Protein AF-A0A4Y3QNT1-F1 (afdb_monomer_lite)

Foldseek 3Di:
DLVVVLVVLLQQLLVLLLQLVVDDDPSVVVSLLSNLLSLCVNQCRDAAPVRHRNLVLPHPVSVVSVVVSCVSSVPDPVCVVVSVVSSVLNNLVVCCVPPVPVCVVVPSDPCVPVVVVVVVVVVVVVVCVLVVDDDDDPDPVSVVVVVVVVVVVVVPDPDDPPDDPVVVVVVVVVVVVVVVVVVVVVVVVD

Structure (mmCIF, N/CA/C/O backbone):
data_AF-A0A4Y3QNT1-F1
#
_entry.id   AF-A0A4Y3QNT1-F1
#
loop_
_atom_site.group_PDB
_atom_site.id
_atom_site.type_symbol
_atom_site.label_atom_id
_atom_site.label_alt_id
_atom_site.label_comp_id
_atom_site.label_asym_id
_atom_site.label_entity_id
_atom_site.label_seq_id
_atom_site.pdbx_PDB_ins_code
_atom_site.Cartn_x
_atom_site.Cartn_y
_atom_site.Cartn_z
_atom_site.occupancy
_atom_site.B_iso_or_equiv
_atom_site.auth_seq_id
_atom_site.auth_comp_id
_atom_site.auth_asym_id
_atom_site.auth_atom_id
_atom_site.pdbx_PDB_model_num
ATOM 1 N N . MET A 1 1 ? -23.085 -3.495 24.654 1.00 59.19 1 MET A N 1
ATOM 2 C CA . MET A 1 1 ? -23.124 -2.759 23.367 1.00 59.19 1 MET A CA 1
ATOM 3 C C . MET A 1 1 ? -21.817 -2.852 22.582 1.00 59.19 1 MET A C 1
ATOM 5 O O . MET A 1 1 ? -21.881 -3.006 21.373 1.00 59.19 1 MET A O 1
ATOM 9 N N . THR A 1 2 ? -20.650 -2.814 23.232 1.00 76.44 2 THR A N 1
ATOM 10 C CA . THR A 1 2 ? -19.334 -2.831 22.564 1.00 76.44 2 THR A CA 1
ATOM 11 C C . THR A 1 2 ? -19.055 -4.102 21.748 1.00 76.44 2 THR A C 1
ATOM 13 O O . THR A 1 2 ? -18.519 -3.996 20.653 1.00 76.44 2 THR A O 1
ATOM 16 N N . SER A 1 3 ? -19.485 -5.280 22.228 1.00 86.19 3 SER A N 1
ATOM 17 C CA . SER A 1 3 ? -19.285 -6.563 21.521 1.00 86.19 3 SER A CA 1
ATOM 18 C C . SER A 1 3 ? -20.025 -6.626 20.182 1.00 86.19 3 SER A C 1
ATOM 20 O O . SER A 1 3 ? -19.394 -6.809 19.155 1.00 86.19 3 SER A O 1
ATOM 22 N N . ALA A 1 4 ? -21.338 -6.359 20.167 1.00 90.50 4 ALA A N 1
ATOM 23 C CA . ALA A 1 4 ? -22.149 -6.442 18.946 1.00 90.50 4 ALA A CA 1
ATOM 24 C C . ALA A 1 4 ? -21.655 -5.498 17.834 1.00 90.50 4 ALA A C 1
ATOM 26 O O . ALA A 1 4 ? -21.692 -5.843 16.655 1.00 90.50 4 ALA A O 1
ATOM 27 N N . ARG A 1 5 ? -21.152 -4.315 18.216 1.00 95.06 5 ARG A N 1
ATOM 28 C CA . ARG A 1 5 ? -20.543 -3.370 17.275 1.00 95.06 5 ARG A CA 1
ATOM 29 C C . ARG A 1 5 ? -19.209 -3.886 16.728 1.00 95.06 5 ARG A C 1
ATOM 31 O O . ARG A 1 5 ? -18.946 -3.715 15.544 1.00 95.06 5 ARG A O 1
ATOM 38 N N . LEU A 1 6 ? -18.373 -4.516 17.557 1.00 95.56 6 LEU A N 1
ATOM 39 C CA . LEU A 1 6 ? -17.136 -5.145 17.083 1.00 95.56 6 LEU A CA 1
ATOM 40 C C . LEU A 1 6 ? -17.424 -6.302 16.123 1.00 95.56 6 LEU A C 1
ATOM 42 O O . LEU A 1 6 ? -16.772 -6.376 15.088 1.00 95.56 6 LEU A O 1
ATOM 46 N N . ASP A 1 7 ? -18.437 -7.122 16.400 1.00 96.94 7 ASP A N 1
ATOM 47 C CA . ASP A 1 7 ? -18.833 -8.240 15.532 1.00 96.94 7 ASP A CA 1
ATOM 48 C C . ASP A 1 7 ? -19.327 -7.758 14.154 1.00 96.94 7 ASP A C 1
ATOM 50 O O . ASP A 1 7 ? -19.112 -8.399 13.122 1.00 96.94 7 ASP A O 1
ATOM 54 N N . GLU A 1 8 ? -20.005 -6.609 14.107 1.00 97.69 8 GLU A N 1
ATOM 55 C CA . GLU A 1 8 ? -20.390 -5.949 12.857 1.00 97.69 8 GLU A CA 1
ATOM 56 C C . GLU A 1 8 ? -19.169 -5.437 12.082 1.00 97.69 8 GLU A C 1
ATOM 58 O O . GLU A 1 8 ? -19.042 -5.704 10.885 1.00 97.69 8 GLU A O 1
ATOM 63 N N . ILE A 1 9 ? -18.239 -4.760 12.762 1.00 98.12 9 ILE A N 1
ATOM 64 C CA . ILE A 1 9 ? -17.010 -4.262 12.134 1.00 98.12 9 ILE A CA 1
ATOM 65 C C . ILE A 1 9 ? -16.160 -5.433 11.629 1.00 98.12 9 ILE A C 1
ATOM 67 O O . ILE A 1 9 ? -15.637 -5.362 10.520 1.00 98.12 9 ILE A O 1
ATOM 71 N N . GLN A 1 10 ? -16.062 -6.530 12.383 1.00 98.31 10 GLN A N 1
ATOM 72 C CA . GLN A 1 10 ? -15.335 -7.736 11.984 1.00 98.31 10 GLN A CA 1
ATOM 73 C C . GLN A 1 10 ? -15.885 -8.327 10.689 1.00 98.31 10 GLN A C 1
ATOM 75 O O . GLN A 1 10 ? -15.114 -8.604 9.770 1.00 98.31 10 GLN A O 1
ATOM 80 N N . ARG A 1 11 ? -17.215 -8.449 10.579 1.00 98.19 11 ARG A N 1
ATOM 81 C CA . ARG A 1 11 ? -17.876 -8.888 9.342 1.00 98.19 11 ARG A CA 1
ATOM 82 C C . ARG A 1 11 ? -17.565 -7.951 8.182 1.00 98.19 11 ARG A C 1
ATOM 84 O O . ARG A 1 11 ? -17.153 -8.423 7.129 1.00 98.19 11 ARG A O 1
ATOM 91 N N . ARG A 1 12 ? -17.656 -6.634 8.393 1.00 98.31 12 ARG A N 1
ATOM 92 C CA . ARG A 1 12 ? -17.335 -5.637 7.359 1.00 98.31 12 ARG A CA 1
ATOM 93 C C . ARG A 1 12 ? -15.878 -5.728 6.893 1.00 98.31 12 ARG A C 1
ATOM 95 O O . ARG A 1 12 ? -15.612 -5.650 5.697 1.00 98.31 12 ARG A O 1
ATOM 102 N N . VAL A 1 13 ? -14.937 -5.930 7.820 1.00 98.50 13 VAL A N 1
ATOM 103 C CA . VAL A 1 13 ? -13.517 -6.164 7.505 1.00 98.50 13 VAL A CA 1
ATOM 104 C C . VAL A 1 13 ? -13.358 -7.446 6.687 1.00 98.50 13 VAL A C 1
ATOM 106 O O . VAL A 1 13 ? -12.684 -7.421 5.660 1.00 98.50 13 VAL A O 1
ATOM 109 N N . ALA A 1 14 ? -13.979 -8.549 7.111 1.00 98.56 14 ALA A N 1
ATOM 110 C CA . ALA A 1 14 ? -13.878 -9.834 6.426 1.00 98.56 14 ALA A CA 1
ATOM 111 C C . ALA A 1 14 ? -14.473 -9.786 5.007 1.00 98.56 14 ALA A C 1
ATOM 113 O O . ALA A 1 14 ? -13.860 -10.279 4.059 1.00 98.56 14 ALA A O 1
ATOM 114 N N . ASP A 1 15 ? -15.632 -9.150 4.841 1.00 98.44 15 ASP A N 1
ATOM 115 C CA . ASP A 1 15 ? -16.284 -8.981 3.542 1.00 98.44 15 ASP A CA 1
ATOM 116 C C . ASP A 1 15 ? -15.446 -8.099 2.610 1.00 98.44 15 ASP A C 1
ATOM 118 O O . ASP A 1 15 ? -15.196 -8.480 1.466 1.00 98.44 15 ASP A O 1
ATOM 122 N N . GLY A 1 16 ? -14.911 -6.982 3.111 1.00 98.19 16 GLY A N 1
ATOM 123 C CA . GLY A 1 16 ? -14.017 -6.124 2.334 1.00 98.19 16 GLY A CA 1
ATOM 124 C C . GLY A 1 16 ? -12.700 -6.814 1.954 1.00 98.19 16 GLY A C 1
ATOM 125 O O . GLY A 1 16 ? -12.213 -6.644 0.837 1.00 98.19 16 GLY A O 1
ATOM 126 N N . MET A 1 17 ? -12.133 -7.647 2.836 1.00 98.50 17 MET A N 1
ATOM 127 C CA . MET A 1 17 ? -10.960 -8.470 2.514 1.00 98.50 17 MET A CA 1
ATOM 128 C C . MET A 1 17 ? -11.283 -9.498 1.427 1.00 98.50 17 MET A C 1
ATOM 130 O O . MET A 1 17 ? -10.475 -9.693 0.522 1.00 98.50 17 MET A O 1
ATOM 134 N N . ARG A 1 18 ? -12.466 -10.122 1.474 1.00 98.38 18 ARG A N 1
ATOM 135 C CA . ARG A 1 18 ? -12.918 -11.053 0.433 1.00 98.38 18 ARG A CA 1
ATOM 136 C C . ARG A 1 18 ? -13.041 -10.348 -0.918 1.00 98.38 18 ARG A C 1
ATOM 138 O O . ARG A 1 18 ? -12.478 -10.833 -1.896 1.00 98.38 18 ARG A O 1
ATOM 145 N N . SER A 1 19 ? -13.669 -9.171 -0.943 1.00 97.81 19 SER A N 1
ATOM 146 C CA . SER A 1 19 ? -13.755 -8.322 -2.136 1.00 97.81 19 SER A CA 1
ATOM 147 C C . SER A 1 19 ? -12.373 -7.921 -2.653 1.00 97.81 19 SER A C 1
ATOM 149 O O . SER A 1 19 ? -12.097 -8.040 -3.841 1.00 97.81 19 SER A O 1
ATOM 151 N N . TYR A 1 20 ? -11.451 -7.515 -1.775 1.00 97.44 20 TYR A N 1
ATOM 152 C CA . TYR A 1 20 ? -10.077 -7.190 -2.171 1.00 97.44 20 TYR A CA 1
ATOM 153 C C . TYR A 1 20 ? -9.388 -8.360 -2.890 1.00 97.44 20 TYR A C 1
ATOM 155 O O . TYR A 1 20 ? -8.667 -8.157 -3.872 1.00 97.44 20 TYR A O 1
ATOM 163 N N . MET A 1 21 ? -9.592 -9.586 -2.400 1.00 97.19 21 MET A N 1
ATOM 164 C CA . MET A 1 21 ? -8.987 -10.778 -2.991 1.00 97.19 21 MET A CA 1
ATOM 165 C C . MET A 1 21 ? -9.586 -11.113 -4.361 1.00 97.19 21 MET A C 1
ATOM 167 O O . MET A 1 21 ? -8.838 -11.569 -5.222 1.00 97.19 21 MET A O 1
ATOM 171 N N . SER A 1 22 ? -10.881 -10.857 -4.582 1.00 97.12 22 SER A N 1
ATOM 172 C CA . SER A 1 22 ? -11.571 -11.166 -5.845 1.00 97.12 22 SER A CA 1
ATOM 173 C C . SER A 1 22 ? -11.500 -10.069 -6.911 1.00 97.12 22 SER A C 1
ATOM 175 O O . SER A 1 22 ? -11.742 -10.356 -8.078 1.00 97.12 22 SER A O 1
ATOM 177 N N . LEU A 1 23 ? -11.230 -8.820 -6.523 1.00 95.38 23 LEU A N 1
ATOM 178 C CA . LEU A 1 23 ? -11.212 -7.663 -7.423 1.00 95.38 23 LEU A CA 1
ATOM 179 C C . LEU A 1 23 ? -9.799 -7.347 -7.935 1.00 95.38 23 LEU A C 1
ATOM 181 O O . LEU A 1 23 ? -8.790 -7.707 -7.320 1.00 95.38 23 LEU A O 1
ATOM 185 N N . GLU A 1 24 ? -9.733 -6.580 -9.026 1.00 90.75 24 GLU A N 1
ATOM 186 C CA . GLU A 1 24 ? -8.490 -6.090 -9.627 1.00 90.75 24 GLU A CA 1
ATOM 187 C C . GLU A 1 24 ? -8.484 -4.558 -9.789 1.00 90.75 24 GLU A C 1
ATOM 189 O O . GLU A 1 24 ? -9.491 -3.873 -9.601 1.00 90.75 24 GLU A O 1
ATOM 194 N N . GLY A 1 25 ? -7.308 -3.998 -10.090 1.00 91.75 25 GLY A N 1
ATOM 195 C CA . GLY A 1 25 ? -7.139 -2.587 -10.447 1.00 91.75 25 GLY A CA 1
ATOM 196 C C . GLY A 1 25 ? -7.736 -1.579 -9.452 1.00 91.75 25 GLY A C 1
ATOM 197 O O . GLY A 1 25 ? -7.445 -1.593 -8.250 1.00 91.75 25 GLY A O 1
ATOM 198 N N . ALA A 1 26 ? -8.541 -0.653 -9.977 1.00 88.50 26 ALA A N 1
ATOM 199 C CA . ALA A 1 26 ? -9.145 0.428 -9.201 1.00 88.50 26 ALA A CA 1
ATOM 200 C C . ALA A 1 26 ? -10.155 -0.085 -8.160 1.00 88.50 26 ALA A C 1
ATOM 202 O O . ALA A 1 26 ? -10.175 0.413 -7.035 1.00 88.50 26 ALA A O 1
ATOM 203 N N . GLU A 1 27 ? -10.934 -1.114 -8.491 1.00 89.00 27 GLU A N 1
ATOM 204 C CA . GLU A 1 27 ? -11.949 -1.686 -7.598 1.00 89.00 27 GLU A CA 1
ATOM 205 C C . GLU A 1 27 ? -11.306 -2.346 -6.375 1.00 89.00 27 GLU A C 1
ATOM 207 O O . GLU A 1 27 ? -11.731 -2.116 -5.240 1.00 89.00 27 GLU A O 1
ATOM 212 N N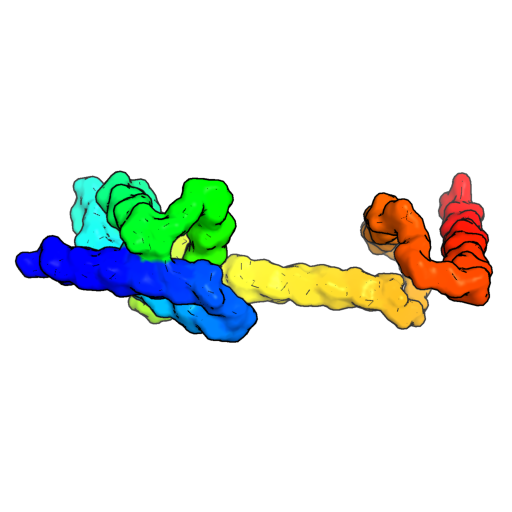 . ARG A 1 28 ? -10.188 -3.059 -6.574 1.00 93.00 28 ARG A N 1
ATOM 213 C CA . ARG A 1 28 ? -9.372 -3.582 -5.464 1.00 93.00 28 ARG A CA 1
ATOM 214 C C . ARG A 1 28 ? -8.908 -2.468 -4.524 1.00 93.00 28 ARG A C 1
ATOM 216 O O . ARG A 1 28 ? -8.874 -2.653 -3.308 1.00 93.00 28 ARG A O 1
ATOM 223 N N . THR A 1 29 ? -8.557 -1.306 -5.072 1.00 91.75 29 THR A N 1
ATOM 224 C CA . THR A 1 29 ? -8.114 -0.152 -4.275 1.00 91.75 29 THR A CA 1
ATOM 225 C C . THR A 1 29 ? -9.260 0.441 -3.451 1.00 91.75 29 THR A C 1
ATOM 227 O O . THR A 1 29 ? -9.034 0.862 -2.317 1.00 91.75 29 THR A O 1
ATOM 230 N N . VAL A 1 30 ? -10.486 0.466 -3.985 1.00 92.88 30 VAL A N 1
ATOM 231 C CA . VAL A 1 30 ? -11.683 0.892 -3.239 1.00 92.88 30 VAL A CA 1
ATOM 232 C C . VAL A 1 30 ? -11.939 -0.056 -2.067 1.00 92.88 30 VAL A C 1
ATOM 234 O O . VAL A 1 30 ? -11.980 0.405 -0.927 1.00 92.88 30 VAL A O 1
ATOM 237 N N . ALA A 1 31 ? -11.955 -1.371 -2.311 1.00 95.88 31 ALA A N 1
ATOM 238 C CA . ALA A 1 31 ? -12.118 -2.369 -1.252 1.00 95.88 31 ALA A CA 1
ATOM 239 C C . ALA A 1 31 ? -11.035 -2.243 -0.161 1.00 95.88 31 ALA A C 1
ATOM 241 O O . ALA A 1 31 ? -11.320 -2.328 1.033 1.00 95.88 31 ALA A O 1
ATOM 242 N N . ALA A 1 32 ? -9.782 -1.968 -0.543 1.00 95.81 32 ALA A N 1
ATOM 243 C CA . ALA A 1 32 ? -8.697 -1.761 0.417 1.00 95.81 32 ALA A CA 1
ATOM 244 C C . ALA A 1 32 ? -8.931 -0.549 1.340 1.00 95.81 32 ALA A C 1
ATOM 246 O O . ALA A 1 32 ? -8.599 -0.605 2.527 1.00 95.81 32 ALA A O 1
ATOM 247 N N . LYS A 1 33 ? -9.498 0.543 0.807 1.00 94.00 33 LYS A N 1
ATOM 248 C CA . LYS A 1 33 ? -9.844 1.742 1.586 1.00 94.00 33 LYS A CA 1
ATOM 249 C C . LYS A 1 33 ? -10.995 1.467 2.552 1.00 94.00 33 LYS A C 1
ATOM 251 O O . LYS A 1 33 ? -10.883 1.824 3.719 1.00 94.00 33 LYS A O 1
ATOM 256 N N . GLU A 1 34 ? -12.036 0.770 2.107 1.00 96.69 34 GLU A N 1
ATOM 257 C CA . GLU A 1 34 ? -13.170 0.382 2.959 1.00 96.69 34 GLU A CA 1
ATOM 258 C C . GLU A 1 34 ? -12.726 -0.503 4.133 1.00 96.69 34 GLU A C 1
ATOM 260 O O . GLU A 1 34 ? -13.102 -0.270 5.287 1.00 96.69 34 GLU A O 1
ATOM 265 N N . VAL A 1 35 ? -11.853 -1.482 3.865 1.00 98.44 35 VAL A N 1
ATOM 266 C CA . VAL A 1 35 ? -11.247 -2.313 4.915 1.00 98.44 35 VAL A CA 1
ATOM 267 C C . VAL A 1 35 ? -10.416 -1.459 5.867 1.00 98.44 35 VAL A C 1
ATOM 269 O O . VAL A 1 35 ? -10.509 -1.630 7.081 1.00 98.44 35 VAL A O 1
ATOM 272 N N . ALA A 1 36 ? -9.611 -0.529 5.350 1.00 97.88 36 ALA A N 1
ATOM 273 C CA . ALA A 1 36 ? -8.799 0.348 6.184 1.00 97.88 36 ALA A CA 1
ATOM 274 C C . ALA A 1 36 ? -9.646 1.218 7.124 1.00 97.88 36 ALA A C 1
ATOM 276 O O . ALA A 1 36 ? -9.299 1.345 8.298 1.00 97.88 36 ALA A O 1
ATOM 277 N N . GLU A 1 37 ? -10.766 1.759 6.649 1.00 97.88 37 GLU A N 1
ATOM 278 C CA . GLU A 1 37 ? -11.713 2.502 7.483 1.00 97.88 37 GLU A CA 1
ATOM 279 C C . GLU A 1 37 ? -12.317 1.630 8.584 1.00 97.88 37 GLU A C 1
ATOM 281 O O . GLU A 1 37 ? -12.322 2.023 9.748 1.00 97.88 37 GLU A O 1
ATOM 286 N N . ALA A 1 38 ? -12.746 0.411 8.251 1.00 98.38 38 ALA A N 1
ATOM 287 C CA . ALA A 1 38 ? -13.259 -0.542 9.233 1.00 98.38 38 ALA A CA 1
ATOM 288 C C . ALA A 1 38 ? -12.213 -0.966 10.273 1.00 98.38 38 ALA A C 1
ATOM 290 O O . ALA A 1 38 ? -12.521 -1.091 11.457 1.00 98.38 38 ALA A O 1
ATOM 291 N N . LEU A 1 39 ? -10.956 -1.130 9.865 1.00 98.38 39 LEU A N 1
ATOM 292 C CA . LEU A 1 39 ? -9.865 -1.409 10.793 1.00 98.38 39 LEU A CA 1
ATOM 293 C C . LEU A 1 39 ? -9.596 -0.234 11.742 1.00 98.38 39 LEU A C 1
ATOM 295 O O . LEU A 1 39 ? -9.250 -0.471 12.897 1.00 98.38 39 LEU A O 1
ATOM 299 N N . VAL A 1 40 ? -9.752 1.016 11.292 1.00 98.12 40 VAL A N 1
ATOM 300 C CA . VAL A 1 40 ? -9.638 2.191 12.172 1.00 98.12 40 VAL A CA 1
ATOM 301 C C . VAL A 1 40 ? -10.807 2.257 13.153 1.00 98.12 40 VAL A C 1
ATOM 303 O O . VAL A 1 40 ? -10.555 2.432 14.344 1.00 98.12 40 VAL A O 1
ATOM 306 N N . ASP A 1 41 ? -12.039 1.992 12.709 1.00 97.94 41 ASP A N 1
ATOM 307 C CA . ASP A 1 41 ? -13.203 1.897 13.606 1.00 97.94 41 ASP A CA 1
ATOM 308 C C . ASP A 1 41 ? -12.973 0.848 14.711 1.00 97.94 41 ASP A C 1
ATOM 310 O O . ASP A 1 41 ? -13.295 1.074 15.878 1.00 97.94 41 ASP A O 1
ATOM 314 N N . ALA A 1 42 ? -12.362 -0.295 14.375 1.00 97.94 42 ALA A N 1
ATOM 315 C CA . ALA A 1 42 ? -12.011 -1.311 15.366 1.00 97.94 42 ALA A CA 1
ATOM 316 C C . ALA A 1 42 ? -10.974 -0.802 16.384 1.00 97.94 42 ALA A C 1
ATOM 318 O O . ALA A 1 42 ? -11.102 -1.079 17.577 1.00 97.94 42 ALA A O 1
ATOM 319 N N . ARG A 1 43 ? -9.965 -0.031 15.951 1.00 97.62 43 ARG A N 1
ATOM 320 C CA . ARG A 1 43 ? -8.932 0.550 16.838 1.00 97.62 43 ARG A CA 1
ATOM 321 C C . ARG A 1 43 ? -9.479 1.603 17.796 1.00 97.62 43 ARG A C 1
ATOM 323 O O . ARG A 1 43 ? -8.943 1.764 18.886 1.00 97.62 43 ARG A O 1
ATOM 330 N N . GLU A 1 44 ? -10.546 2.295 17.412 1.00 97.06 44 GLU A N 1
ATOM 331 C CA . GLU A 1 44 ? -11.239 3.251 18.281 1.00 97.06 44 GLU A CA 1
ATOM 332 C C . GLU A 1 44 ? -12.012 2.568 19.414 1.00 97.06 44 GLU A C 1
ATOM 334 O O . GLU A 1 44 ? -12.286 3.196 20.438 1.00 97.06 44 GLU A O 1
ATOM 339 N N . ILE A 1 45 ? -12.366 1.291 19.250 1.00 97.19 45 ILE A N 1
ATOM 340 C CA . ILE A 1 45 ? -13.143 0.519 20.224 1.00 97.19 45 ILE A CA 1
ATOM 341 C C . ILE A 1 45 ? -12.239 -0.391 21.060 1.00 97.19 45 ILE A C 1
ATOM 343 O O . ILE A 1 45 ? -12.398 -0.471 22.280 1.00 97.19 45 ILE A O 1
ATOM 347 N N . ILE A 1 46 ? -11.295 -1.080 20.418 1.00 97.44 46 ILE A N 1
ATOM 348 C CA . ILE A 1 46 ? -10.353 -1.980 21.083 1.00 97.44 46 ILE A CA 1
ATOM 349 C C . ILE A 1 46 ? -9.366 -1.150 21.901 1.00 97.44 46 ILE A C 1
ATOM 351 O O . ILE A 1 46 ? -8.725 -0.233 21.387 1.00 97.44 46 ILE A O 1
ATOM 355 N N . ARG A 1 47 ? -9.250 -1.483 23.188 1.00 96.62 47 ARG A N 1
ATOM 356 C CA . ARG A 1 47 ? -8.390 -0.772 24.134 1.00 96.62 47 ARG A CA 1
ATOM 357 C C . ARG A 1 47 ? -7.055 -1.481 24.354 1.00 96.62 47 ARG A C 1
ATOM 359 O O . ARG A 1 47 ? -6.974 -2.710 24.303 1.00 96.62 47 ARG A O 1
ATOM 366 N N . THR A 1 48 ? -6.011 -0.704 24.625 1.00 96.00 48 THR A N 1
ATOM 367 C CA . THR A 1 48 ? -4.732 -1.197 25.138 1.00 96.00 48 THR A CA 1
ATOM 368 C C . THR A 1 48 ? -4.867 -1.613 26.606 1.00 96.00 48 THR A C 1
ATOM 370 O O . THR A 1 48 ? -5.930 -1.485 27.218 1.00 96.00 48 THR A O 1
ATOM 373 N N . ARG A 1 49 ? -3.778 -2.116 27.200 1.00 94.19 49 ARG A N 1
ATOM 374 C CA . ARG A 1 49 ? -3.748 -2.484 28.624 1.00 94.19 49 ARG A CA 1
ATOM 375 C C . ARG A 1 49 ? -3.978 -1.273 29.535 1.00 94.19 49 ARG A C 1
ATOM 377 O O . ARG A 1 49 ? -4.499 -1.427 30.632 1.00 94.19 49 ARG A O 1
ATOM 384 N N . GLU A 1 50 ? -3.597 -0.094 29.062 1.00 94.12 50 GLU A N 1
ATOM 385 C CA . GLU A 1 50 ? -3.728 1.194 29.738 1.00 94.12 50 GLU A CA 1
ATOM 386 C C . GLU A 1 50 ? -5.142 1.790 29.604 1.00 94.12 50 GLU A C 1
ATOM 388 O O . GLU A 1 50 ? -5.432 2.802 30.228 1.00 94.12 50 GLU A O 1
ATOM 393 N N . GLY A 1 51 ? -6.035 1.159 28.829 1.00 94.75 51 GLY A N 1
ATOM 394 C CA . GLY A 1 51 ? -7.417 1.610 28.637 1.00 94.75 51 GLY A CA 1
ATOM 395 C C . GLY A 1 51 ? -7.627 2.561 27.455 1.00 94.75 51 GLY A C 1
ATOM 396 O O . GLY A 1 51 ? -8.771 2.907 27.163 1.00 94.75 51 GLY A O 1
ATOM 397 N N . GLU A 1 52 ? -6.564 2.921 26.735 1.00 95.50 52 GLU A N 1
ATOM 398 C CA . GLU A 1 52 ? -6.603 3.834 25.586 1.00 95.50 52 GLU A CA 1
ATOM 399 C C . GLU A 1 52 ? -6.978 3.120 24.278 1.00 95.50 52 GLU A C 1
ATOM 401 O O . GLU A 1 52 ? -6.711 1.925 24.142 1.00 95.50 52 GLU A O 1
ATOM 406 N N . PRO A 1 53 ? -7.592 3.793 23.286 1.00 97.12 53 PRO A N 1
ATOM 407 C CA . PRO A 1 53 ? -7.784 3.213 21.955 1.00 97.12 53 PRO A CA 1
ATOM 408 C C . PRO A 1 53 ? -6.465 2.732 21.319 1.00 97.12 53 PRO A C 1
ATOM 410 O O . PRO A 1 53 ? -5.455 3.438 21.318 1.00 97.12 53 PRO A O 1
ATOM 413 N N . ASP A 1 54 ? -6.463 1.538 20.721 1.00 97.12 54 ASP A N 1
ATOM 414 C CA . ASP A 1 54 ? -5.271 0.938 20.107 1.00 97.12 54 ASP A CA 1
ATOM 415 C C . ASP A 1 54 ? -4.998 1.476 18.692 1.00 97.12 54 ASP A C 1
ATOM 417 O O . ASP A 1 54 ? -4.952 0.735 17.706 1.00 97.12 54 ASP A O 1
ATOM 421 N N . TYR A 1 55 ? -4.756 2.782 18.564 1.00 96.12 55 TYR A N 1
ATOM 422 C CA . TYR A 1 55 ? -4.460 3.416 17.272 1.00 96.12 55 TYR A CA 1
ATOM 423 C C . TYR A 1 55 ? -3.215 2.842 16.578 1.00 96.12 55 TYR A C 1
ATOM 425 O O . TYR A 1 55 ? -3.124 2.850 15.345 1.00 96.12 55 TYR A O 1
ATOM 433 N N . ARG A 1 56 ? -2.275 2.269 17.344 1.00 93.94 56 ARG A N 1
ATOM 434 C CA . ARG A 1 56 ? -1.081 1.593 16.810 1.00 93.94 56 ARG A CA 1
ATOM 435 C C . ARG A 1 56 ? -1.375 0.180 16.285 1.00 93.94 56 ARG A C 1
ATOM 437 O O . ARG A 1 56 ? -0.548 -0.350 15.541 1.00 93.94 56 ARG A O 1
ATOM 444 N N . GLY A 1 57 ? -2.512 -0.422 16.637 1.00 95.50 57 GLY A N 1
ATOM 445 C CA . GLY A 1 57 ? -2.882 -1.789 16.262 1.00 95.50 57 GLY A CA 1
ATOM 446 C C . GLY A 1 57 ? -1.910 -2.840 16.806 1.00 95.50 57 GLY A C 1
ATOM 447 O O . GLY A 1 57 ? -1.554 -3.787 16.097 1.00 95.50 57 GLY A O 1
ATOM 448 N N . ARG A 1 58 ? -1.380 -2.629 18.018 1.00 95.44 58 ARG A N 1
ATOM 449 C CA . ARG A 1 58 ? -0.348 -3.489 18.630 1.00 95.44 58 ARG A CA 1
ATOM 450 C C . ARG A 1 58 ? -0.883 -4.379 19.748 1.00 95.44 58 ARG A C 1
ATOM 452 O O . ARG A 1 58 ? -0.166 -5.297 20.150 1.00 95.44 58 ARG A O 1
ATOM 459 N N . SER A 1 59 ? -2.089 -4.130 20.248 1.00 96.94 59 SER A N 1
ATOM 460 C CA . SER A 1 59 ? -2.701 -4.935 21.304 1.00 96.94 59 SER A CA 1
ATOM 461 C C . SER A 1 59 ? -2.933 -6.377 20.842 1.00 96.94 59 SER A C 1
ATOM 463 O O . SER A 1 59 ? -3.110 -6.658 19.654 1.00 96.94 59 SER A O 1
ATOM 465 N N . ASN A 1 60 ? -2.929 -7.314 21.795 1.00 97.44 60 ASN A N 1
ATOM 466 C CA . ASN A 1 60 ? -3.271 -8.706 21.506 1.00 97.44 60 ASN A CA 1
ATOM 467 C C . ASN A 1 60 ? -4.711 -8.813 20.974 1.00 97.44 60 ASN A C 1
ATOM 469 O O . ASN A 1 60 ? -4.916 -9.440 19.943 1.00 97.44 60 ASN A O 1
ATOM 473 N N . ALA A 1 61 ? -5.659 -8.101 21.594 1.00 97.38 61 ALA A N 1
ATOM 474 C CA . ALA A 1 61 ? -7.060 -8.069 21.178 1.00 97.38 61 ALA A CA 1
ATOM 475 C C . ALA A 1 61 ? -7.232 -7.646 19.709 1.00 97.38 61 ALA A C 1
ATOM 477 O O . ALA A 1 61 ? -7.908 -8.335 18.950 1.00 97.38 61 ALA A O 1
ATOM 478 N N . TYR A 1 62 ? -6.560 -6.574 19.274 1.00 98.12 62 TYR A N 1
ATOM 479 C CA . TYR A 1 62 ? -6.617 -6.139 17.876 1.00 98.12 62 TYR A CA 1
ATOM 480 C C . TYR A 1 62 ? -5.992 -7.165 16.918 1.00 98.12 62 TYR A C 1
ATOM 482 O O . TYR A 1 62 ? -6.521 -7.413 15.837 1.00 98.12 62 TYR A O 1
ATOM 490 N N . ARG A 1 63 ? -4.876 -7.803 17.298 1.00 97.94 63 ARG A N 1
ATOM 491 C CA . ARG A 1 63 ? -4.251 -8.850 16.468 1.00 97.94 63 ARG A CA 1
ATOM 492 C C . ARG A 1 63 ? -5.144 -10.077 16.317 1.00 97.94 63 ARG A C 1
ATOM 494 O O . ARG A 1 63 ? -5.215 -10.626 15.217 1.00 97.94 63 ARG A O 1
ATOM 501 N N . THR A 1 64 ? -5.810 -10.488 17.391 1.00 98.19 64 THR A N 1
ATOM 502 C CA . THR A 1 64 ? -6.782 -11.586 17.375 1.00 98.19 64 THR A CA 1
ATOM 503 C C . THR A 1 64 ? -7.954 -11.236 16.465 1.00 98.19 64 THR A C 1
ATOM 505 O O . THR A 1 64 ? -8.198 -11.965 15.511 1.00 98.19 64 THR A O 1
ATOM 508 N N . PHE A 1 65 ? -8.551 -10.053 16.641 1.00 98.44 65 PHE A N 1
ATOM 509 C CA . PHE A 1 65 ? -9.612 -9.529 15.774 1.00 98.44 65 PHE A CA 1
ATOM 510 C C . PHE A 1 65 ? -9.234 -9.568 14.281 1.00 98.44 65 PHE A C 1
ATOM 512 O O . PHE A 1 65 ? -9.978 -10.080 13.448 1.00 98.44 65 PHE A O 1
ATOM 519 N N . VAL A 1 66 ? -8.042 -9.073 13.920 1.00 98.38 66 VAL A N 1
ATOM 520 C CA . VAL A 1 66 ? -7.572 -9.092 12.522 1.00 98.38 66 VAL A CA 1
ATOM 521 C C . VAL A 1 66 ? -7.352 -10.522 12.023 1.00 98.38 66 VAL A C 1
ATOM 523 O O . VAL A 1 66 ? -7.613 -10.809 10.856 1.00 98.38 66 VAL A O 1
ATOM 526 N N . THR A 1 67 ? -6.860 -11.417 12.880 1.00 98.38 67 THR A N 1
ATOM 527 C CA . THR A 1 67 ? -6.631 -12.823 12.521 1.00 98.38 67 THR A CA 1
ATOM 528 C C . THR A 1 67 ? -7.946 -13.528 12.218 1.00 98.38 67 THR A C 1
ATOM 530 O O . THR A 1 67 ? -8.059 -14.158 11.171 1.00 98.38 67 THR A O 1
ATOM 533 N N . GLU A 1 68 ? -8.953 -13.343 13.065 1.00 98.38 68 GLU A N 1
ATOM 534 C CA . GLU A 1 68 ? -10.283 -13.912 12.863 1.00 98.38 68 GLU A CA 1
ATOM 535 C C . GLU A 1 68 ? -10.973 -13.331 11.623 1.00 98.38 68 GLU A C 1
ATOM 537 O O . GLU A 1 68 ? -11.585 -14.074 10.860 1.00 98.38 68 GLU A O 1
ATOM 542 N N . ALA A 1 69 ? -10.828 -12.028 11.358 1.00 98.56 69 ALA A N 1
ATOM 543 C CA . ALA A 1 69 ? -11.355 -11.421 10.136 1.00 98.56 69 ALA A CA 1
ATOM 544 C C . ALA A 1 69 ? -10.699 -12.005 8.868 1.00 98.56 69 ALA A C 1
ATOM 546 O O . ALA A 1 69 ? -11.383 -12.269 7.880 1.00 98.56 69 ALA A O 1
ATOM 547 N N . LEU A 1 70 ? -9.384 -12.262 8.899 1.00 98.56 70 LEU A N 1
ATOM 548 C CA . LEU A 1 70 ? -8.665 -12.932 7.806 1.00 98.56 70 LEU A CA 1
ATOM 549 C C . LEU A 1 70 ? -9.116 -14.385 7.623 1.00 98.56 70 LEU A C 1
ATOM 551 O O . LEU A 1 70 ? -9.235 -14.846 6.486 1.00 98.56 70 LEU A O 1
ATOM 555 N N . ASP A 1 71 ? -9.353 -15.099 8.724 1.00 98.44 71 ASP A N 1
ATOM 556 C CA . ASP A 1 71 ? -9.880 -16.465 8.704 1.00 98.44 71 ASP A CA 1
ATOM 557 C C . ASP A 1 71 ? -11.296 -16.489 8.101 1.00 98.44 71 ASP A C 1
ATOM 559 O O . ASP A 1 71 ? -11.561 -17.265 7.184 1.00 98.44 71 ASP A O 1
ATOM 563 N N . GLN A 1 72 ? -12.176 -15.577 8.523 1.00 98.38 72 GLN A N 1
ATOM 564 C CA . GLN A 1 72 ? -13.546 -15.440 8.016 1.00 98.38 72 GLN A CA 1
ATOM 565 C C . GLN A 1 72 ? -13.614 -14.986 6.547 1.00 98.38 72 GLN A C 1
ATOM 567 O O . GLN A 1 72 ? -14.529 -15.353 5.802 1.00 98.38 72 GLN A O 1
ATOM 572 N N . ALA A 1 73 ? -12.644 -14.189 6.104 1.00 98.25 73 ALA A N 1
ATOM 573 C CA . ALA A 1 73 ? -12.489 -13.813 4.703 1.00 98.25 73 ALA A CA 1
ATOM 574 C C . ALA A 1 73 ? -11.967 -14.969 3.829 1.00 98.25 73 ALA A C 1
ATOM 576 O O . ALA A 1 73 ? -12.017 -14.872 2.605 1.00 98.25 73 ALA A O 1
ATOM 577 N N . GLY A 1 74 ? -11.474 -16.058 4.434 1.00 98.31 74 GLY A N 1
ATOM 578 C CA . GLY A 1 74 ? -10.881 -17.186 3.719 1.00 98.31 74 GLY A CA 1
ATOM 579 C C . GLY A 1 74 ? -9.501 -16.878 3.134 1.00 98.31 74 GLY A C 1
ATOM 580 O O . GLY A 1 74 ? -9.099 -17.513 2.163 1.00 98.31 74 GLY A O 1
ATOM 581 N N . VAL A 1 75 ? -8.765 -15.907 3.693 1.00 98.12 75 VAL A N 1
ATOM 582 C CA . VAL A 1 75 ? -7.461 -15.492 3.151 1.00 98.12 75 VAL A CA 1
ATOM 583 C C . VAL A 1 75 ? -6.397 -16.566 3.434 1.00 98.12 75 VAL A C 1
ATOM 585 O O . VAL A 1 75 ? -6.102 -16.841 4.613 1.00 98.12 75 VAL A O 1
ATOM 588 N N . PRO A 1 76 ? -5.757 -17.139 2.392 1.00 97.38 76 PRO A N 1
ATOM 589 C CA . PRO A 1 76 ? -4.696 -18.127 2.559 1.00 97.38 76 PRO A CA 1
ATOM 590 C C . PRO A 1 76 ? -3.535 -17.578 3.388 1.00 97.38 76 PRO A C 1
ATOM 592 O O . PRO A 1 76 ? -3.145 -16.419 3.252 1.00 97.38 76 PRO A O 1
ATOM 595 N N . ARG A 1 77 ? -2.935 -18.413 4.247 1.00 95.94 77 ARG A N 1
ATOM 596 C CA . ARG A 1 77 ? -1.862 -17.977 5.165 1.00 95.94 77 ARG A CA 1
ATOM 597 C C . ARG A 1 77 ? -0.666 -17.341 4.445 1.00 95.94 77 ARG A C 1
ATOM 599 O O . ARG A 1 77 ? -0.104 -16.387 4.975 1.00 95.94 77 ARG A O 1
ATOM 606 N N . GLY A 1 78 ? -0.317 -17.836 3.254 1.00 95.81 78 GLY A N 1
ATOM 607 C CA . GLY A 1 78 ? 0.774 -17.298 2.432 1.00 95.81 78 GLY A CA 1
ATOM 608 C C . GLY A 1 78 ? 0.526 -15.875 1.920 1.00 95.81 78 GLY A C 1
ATOM 609 O O . GLY A 1 78 ? 1.473 -15.107 1.783 1.00 95.81 78 GLY A O 1
ATOM 610 N N . ASP A 1 79 ? -0.739 -15.489 1.740 1.00 95.31 79 ASP A N 1
ATOM 611 C CA . ASP A 1 79 ? -1.114 -14.192 1.162 1.00 95.31 79 ASP A CA 1
ATOM 612 C C . ASP A 1 79 ? -1.313 -13.106 2.227 1.00 95.31 79 ASP A C 1
ATOM 614 O O . ASP A 1 79 ? -1.258 -11.908 1.928 1.00 95.31 79 ASP A O 1
ATOM 618 N N . ARG A 1 80 ? -1.498 -13.503 3.496 1.00 97.56 80 ARG A N 1
ATOM 619 C CA . ARG A 1 80 ? -1.757 -12.577 4.614 1.00 97.56 80 ARG A CA 1
ATOM 620 C C . ARG A 1 80 ? -0.700 -11.480 4.749 1.00 97.56 80 ARG A C 1
ATOM 622 O O . ARG A 1 80 ? -1.111 -10.332 4.913 1.00 97.56 80 ARG A O 1
ATOM 629 N N . PRO A 1 81 ? 0.621 -11.747 4.669 1.00 95.44 81 PRO A N 1
ATOM 630 C CA . PRO A 1 81 ? 1.619 -10.684 4.786 1.00 95.44 81 PRO A CA 1
ATOM 631 C C . PRO A 1 81 ? 1.485 -9.622 3.687 1.00 95.44 81 PRO A C 1
ATOM 633 O O . PRO A 1 81 ? 1.565 -8.427 3.974 1.00 95.44 81 PRO A O 1
ATOM 636 N N . SER A 1 82 ? 1.228 -10.050 2.446 1.00 92.62 82 SER A N 1
ATOM 637 C CA . SER A 1 82 ? 1.044 -9.151 1.301 1.00 92.62 82 SER A CA 1
ATOM 638 C C . SER A 1 82 ? -0.218 -8.300 1.459 1.00 92.62 82 SER A C 1
ATOM 640 O O . SER A 1 82 ? -0.159 -7.071 1.371 1.00 92.62 82 SER A O 1
ATOM 642 N N . LEU A 1 83 ? -1.349 -8.931 1.795 1.00 95.50 83 LEU A N 1
ATOM 643 C CA . LEU A 1 83 ? -2.605 -8.231 2.067 1.00 95.50 83 LEU A CA 1
ATOM 644 C C . LEU A 1 83 ? -2.450 -7.225 3.215 1.00 95.50 83 LEU A C 1
ATOM 646 O O . LEU A 1 83 ? -2.784 -6.055 3.059 1.00 95.50 83 LEU A O 1
ATOM 650 N N . GLN A 1 84 ? -1.893 -7.642 4.354 1.00 95.75 84 GLN A N 1
ATOM 651 C CA . GLN A 1 84 ? -1.714 -6.764 5.513 1.00 95.75 84 GLN A CA 1
ATOM 652 C C . GLN A 1 84 ? -0.785 -5.579 5.220 1.00 95.75 84 GLN A C 1
ATOM 654 O O . GLN A 1 84 ? -1.008 -4.490 5.753 1.00 95.75 84 GLN A O 1
ATOM 659 N N . SER A 1 85 ? 0.243 -5.766 4.387 1.00 90.81 85 SER A N 1
ATOM 660 C CA . SER A 1 85 ? 1.111 -4.673 3.934 1.00 90.81 85 SER A CA 1
ATOM 661 C C . SER A 1 85 ? 0.321 -3.633 3.130 1.00 90.81 85 SER A C 1
ATOM 663 O O . SER A 1 85 ? 0.370 -2.442 3.445 1.00 90.81 85 SER A O 1
ATOM 665 N N . ASN A 1 86 ? -0.489 -4.089 2.167 1.00 90.19 86 ASN A N 1
ATOM 666 C CA . ASN A 1 86 ? -1.360 -3.222 1.369 1.00 90.19 86 ASN A CA 1
ATOM 667 C C . ASN A 1 86 ? -2.425 -2.521 2.225 1.00 90.19 86 ASN A C 1
ATOM 669 O O . ASN A 1 86 ? -2.629 -1.318 2.106 1.00 90.19 86 ASN A O 1
ATOM 673 N N . LEU A 1 87 ? -3.062 -3.221 3.164 1.00 94.75 87 LEU A N 1
ATOM 674 C CA . LEU A 1 87 ? -4.045 -2.598 4.055 1.00 94.75 87 LEU A CA 1
ATOM 675 C C . LEU A 1 87 ? -3.404 -1.545 4.969 1.00 94.75 87 LEU A C 1
ATOM 677 O O . LEU A 1 87 ? -3.974 -0.476 5.176 1.00 94.75 87 LEU A O 1
ATOM 681 N N . ARG A 1 88 ? -2.189 -1.790 5.479 1.00 92.38 88 ARG A N 1
ATOM 682 C CA . ARG A 1 88 ? -1.459 -0.822 6.318 1.00 92.38 88 ARG A CA 1
ATOM 683 C C . ARG A 1 88 ? -1.201 0.492 5.585 1.00 92.38 88 ARG A C 1
ATOM 685 O O . ARG A 1 88 ? -1.317 1.551 6.199 1.00 92.38 88 ARG A O 1
ATOM 692 N N . TYR A 1 89 ? -0.892 0.418 4.291 1.00 87.88 89 TYR A N 1
ATOM 693 C CA . TYR A 1 89 ? -0.745 1.592 3.434 1.00 87.88 89 TYR A CA 1
ATOM 694 C C . TYR A 1 89 ? -2.007 2.466 3.450 1.00 87.88 89 TYR A C 1
ATOM 696 O O . TYR A 1 89 ? -1.888 3.686 3.540 1.00 87.88 89 TYR A O 1
ATOM 704 N N . HIS A 1 90 ? -3.199 1.862 3.424 1.00 93.19 90 HIS A N 1
ATOM 705 C CA . HIS A 1 90 ? -4.475 2.586 3.421 1.00 93.19 90 HIS A CA 1
ATOM 706 C C . HIS A 1 90 ? -4.943 3.018 4.818 1.00 93.19 90 HIS A C 1
ATOM 708 O O . HIS A 1 90 ? -5.573 4.064 4.949 1.00 93.19 90 HIS A O 1
ATOM 714 N N . VAL A 1 91 ? -4.577 2.287 5.875 1.00 95.19 91 VAL A N 1
ATOM 715 C CA . VAL A 1 91 ? -4.904 2.653 7.267 1.00 95.19 91 VAL A CA 1
ATOM 716 C C . VAL A 1 91 ? -4.230 3.961 7.689 1.00 95.19 91 VAL A C 1
ATOM 718 O O . VAL A 1 91 ? -4.837 4.772 8.385 1.00 95.19 91 VAL A O 1
ATOM 721 N N . SER A 1 92 ? -2.984 4.202 7.267 1.00 90.62 92 SER A N 1
ATOM 722 C CA . SER A 1 92 ? -2.250 5.413 7.655 1.00 90.62 92 SER A CA 1
ATOM 723 C C . SER A 1 92 ? -2.932 6.726 7.218 1.00 90.62 92 SER A C 1
ATOM 725 O O . SER A 1 92 ? -3.085 7.600 8.071 1.00 90.62 92 SER A O 1
ATOM 727 N N . PRO A 1 93 ? -3.363 6.907 5.951 1.00 89.31 93 PRO A N 1
ATOM 728 C CA . PRO A 1 93 ? -4.178 8.051 5.540 1.00 89.31 93 PRO A CA 1
ATOM 729 C C . PRO A 1 93 ? -5.454 8.238 6.364 1.00 89.31 93 PRO A C 1
ATOM 731 O O . PRO A 1 93 ? -5.732 9.362 6.771 1.00 89.31 93 PRO A O 1
ATOM 734 N N . VAL A 1 94 ? -6.188 7.157 6.650 1.00 94.06 94 VAL A N 1
ATOM 735 C CA . VAL A 1 94 ? -7.438 7.228 7.425 1.00 94.06 94 VAL A CA 1
ATOM 736 C C . VAL A 1 94 ? -7.167 7.720 8.849 1.00 94.06 94 VAL A C 1
ATOM 738 O O . VAL A 1 94 ? -7.851 8.623 9.325 1.00 94.06 94 VAL A O 1
ATOM 741 N N . LEU A 1 95 ? -6.128 7.194 9.512 1.00 93.38 95 LEU A N 1
ATOM 742 C CA . LEU A 1 95 ? -5.725 7.660 10.844 1.00 93.38 95 LEU A CA 1
ATOM 743 C C . LEU A 1 95 ? -5.320 9.135 10.841 1.00 93.38 95 LEU A C 1
ATOM 745 O O . LEU A 1 95 ? -5.737 9.865 11.730 1.00 93.38 95 LEU A O 1
ATOM 749 N N . ARG A 1 96 ? -4.563 9.595 9.837 1.00 89.19 96 ARG A N 1
ATOM 750 C CA . ARG A 1 96 ? -4.196 11.017 9.724 1.00 89.19 96 ARG A CA 1
ATOM 751 C C . ARG A 1 96 ? -5.410 11.921 9.539 1.00 89.19 96 ARG A C 1
ATOM 753 O O . ARG A 1 96 ? -5.436 13.012 10.090 1.00 89.19 96 ARG A O 1
ATOM 760 N N . GLN A 1 97 ? -6.389 11.482 8.752 1.00 90.38 97 GLN A N 1
ATOM 761 C CA . GLN A 1 97 ? -7.587 12.269 8.476 1.00 90.38 97 GLN A CA 1
ATOM 762 C C . GLN A 1 97 ? -8.501 12.370 9.700 1.00 90.38 97 GLN A C 1
ATOM 764 O O . GLN A 1 97 ? -9.040 13.439 9.969 1.00 90.38 97 GLN A O 1
ATOM 769 N N . ARG A 1 98 ? -8.693 11.263 10.427 1.00 94.06 98 ARG A N 1
ATOM 770 C CA . ARG A 1 98 ? -9.635 11.198 11.555 1.00 94.06 98 ARG A CA 1
ATOM 771 C C . ARG A 1 98 ? -9.014 11.621 12.886 1.00 94.06 98 ARG A C 1
ATOM 773 O O . ARG A 1 98 ? -9.698 12.219 13.706 1.00 94.06 98 ARG A O 1
ATOM 780 N N . HIS A 1 99 ? -7.727 11.336 13.080 1.00 93.81 99 HIS A N 1
ATOM 781 C CA . HIS A 1 99 ? -7.001 11.532 14.340 1.00 93.81 99 HIS A CA 1
ATOM 782 C C . HIS A 1 99 ? -5.627 12.181 14.102 1.00 93.81 99 HIS A C 1
ATOM 784 O O . HIS A 1 99 ? -4.603 11.564 14.400 1.00 93.81 99 HIS A O 1
ATOM 790 N N . PRO A 1 100 ? -5.563 13.412 13.560 1.00 88.31 100 PRO A N 1
ATOM 791 C CA . PRO A 1 100 ? -4.303 14.046 13.156 1.00 88.31 100 PRO A CA 1
ATOM 792 C C . PRO A 1 100 ? -3.287 14.164 14.303 1.00 88.31 100 PRO A C 1
ATOM 794 O O . PRO A 1 100 ? -2.134 13.778 14.130 1.00 88.31 100 PRO A O 1
ATOM 797 N N . ASN A 1 101 ? -3.732 14.590 15.491 1.00 90.00 101 ASN A N 1
ATOM 798 C CA . ASN A 1 101 ? -2.867 14.747 16.669 1.00 90.00 101 ASN A CA 1
ATOM 799 C C . ASN A 1 101 ? -2.254 13.408 17.111 1.00 90.00 101 ASN A C 1
ATOM 801 O O . ASN A 1 101 ? -1.064 13.313 17.398 1.00 90.00 101 ASN A O 1
ATOM 805 N N . ILE A 1 102 ? -3.065 12.346 17.117 1.00 90.62 102 ILE A N 1
ATOM 806 C CA . ILE A 1 102 ? -2.602 11.002 17.472 1.00 90.62 102 ILE A CA 1
ATOM 807 C C . ILE A 1 102 ? -1.660 10.464 16.400 1.00 90.62 102 ILE A C 1
ATOM 809 O O . ILE A 1 102 ? -0.663 9.826 16.721 1.00 90.62 102 ILE A O 1
ATOM 813 N N . ALA A 1 103 ? -1.969 10.695 15.121 1.00 88.69 103 ALA A N 1
ATOM 814 C CA . ALA A 1 103 ? -1.143 10.237 14.015 1.00 88.69 103 ALA A CA 1
ATOM 815 C C . ALA A 1 103 ? 0.278 10.813 14.101 1.00 88.69 103 ALA A C 1
ATOM 817 O O . ALA A 1 103 ? 1.234 10.065 13.895 1.00 88.69 103 ALA A O 1
ATOM 818 N N . GLU A 1 104 ? 0.418 12.089 14.461 1.00 85.94 104 GLU A N 1
ATOM 819 C CA . GLU A 1 104 ? 1.710 12.722 14.736 1.00 85.94 104 GLU A CA 1
ATOM 820 C C . GLU A 1 104 ? 2.419 12.066 15.933 1.00 85.94 104 GLU A C 1
ATOM 822 O O . GLU A 1 104 ? 3.549 11.592 15.795 1.00 85.94 104 GLU A O 1
ATOM 827 N N . GLU A 1 105 ? 1.727 11.917 17.069 1.00 87.31 105 GLU A N 1
ATOM 828 C CA . GLU A 1 105 ? 2.270 11.301 18.291 1.00 87.31 105 GLU A CA 1
ATOM 829 C C . GLU A 1 105 ? 2.784 9.865 18.062 1.00 87.31 105 GLU A C 1
ATOM 831 O O . GLU A 1 105 ? 3.804 9.437 18.610 1.00 87.31 105 GLU A O 1
ATOM 836 N N . ILE A 1 106 ? 2.091 9.086 17.227 1.00 86.56 106 ILE A N 1
ATOM 837 C CA . ILE A 1 106 ? 2.472 7.702 16.918 1.00 86.56 106 ILE A CA 1
ATOM 838 C C . ILE A 1 106 ? 3.410 7.579 15.706 1.00 86.56 106 ILE A C 1
ATOM 840 O O . ILE A 1 106 ? 3.708 6.454 15.293 1.00 86.56 106 ILE A O 1
ATOM 844 N N . GLY A 1 107 ? 3.902 8.698 15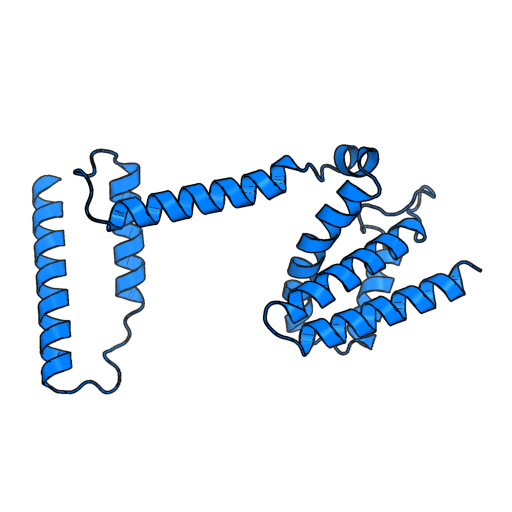.162 1.00 83.56 107 GLY A N 1
ATOM 845 C CA . GLY A 1 107 ? 4.903 8.743 14.093 1.00 83.56 107 GLY A CA 1
ATOM 846 C C . GLY A 1 107 ? 4.366 8.428 12.692 1.00 83.56 107 GLY A C 1
ATOM 847 O O . GLY A 1 107 ? 5.129 8.058 11.798 1.00 83.56 107 GLY A O 1
ATOM 848 N N . ILE A 1 108 ? 3.057 8.554 12.469 1.00 78.31 108 ILE A N 1
ATOM 849 C CA . ILE A 1 108 ? 2.407 8.435 11.155 1.00 78.31 108 ILE A CA 1
ATOM 850 C C . ILE A 1 108 ? 2.349 9.832 10.517 1.00 78.31 108 ILE A C 1
ATOM 852 O O . ILE A 1 108 ? 1.279 10.378 10.257 1.00 78.31 108 ILE A O 1
ATOM 856 N N . ASN A 1 109 ? 3.516 10.419 10.233 1.00 65.00 109 ASN A N 1
ATOM 857 C CA . ASN A 1 109 ? 3.576 11.751 9.627 1.00 65.00 109 ASN A CA 1
ATOM 858 C C . ASN A 1 109 ? 3.248 11.740 8.118 1.00 65.00 109 ASN A C 1
ATOM 860 O O . ASN A 1 109 ? 3.627 10.791 7.408 1.00 65.00 109 ASN A O 1
ATOM 864 N N . PRO A 1 110 ? 2.540 12.778 7.618 1.00 54.56 110 PRO A N 1
ATOM 865 C CA . PRO A 1 110 ? 2.155 12.932 6.212 1.00 54.56 110 PRO A CA 1
ATOM 866 C C . PRO A 1 110 ? 3.364 12.994 5.276 1.00 54.56 110 PRO A C 1
ATOM 868 O O . PRO A 1 110 ? 3.317 12.398 4.193 1.00 54.56 110 PRO A O 1
ATOM 871 N N . ASP A 1 111 ? 4.462 13.594 5.739 1.00 55.28 111 ASP A N 1
ATOM 872 C CA . ASP A 1 111 ? 5.708 13.681 4.984 1.00 55.28 111 ASP A CA 1
ATOM 873 C C . ASP A 1 111 ? 6.203 12.291 4.614 1.00 55.28 111 ASP A C 1
ATOM 875 O O . ASP A 1 111 ? 6.406 12.018 3.444 1.00 55.28 111 ASP A O 1
ATOM 879 N N . SER A 1 112 ? 6.187 11.315 5.525 1.00 58.47 112 SER A N 1
ATOM 880 C CA . SER A 1 112 ? 6.710 9.978 5.219 1.00 58.47 112 SER A CA 1
ATOM 881 C C . SER A 1 112 ? 6.063 9.311 3.999 1.00 58.47 112 SER A C 1
ATOM 883 O O . SER A 1 112 ? 6.704 8.500 3.345 1.00 58.47 112 SER A O 1
ATOM 885 N N . PHE A 1 113 ? 4.796 9.586 3.674 1.00 55.34 113 PHE A N 1
ATOM 886 C CA . PHE A 1 113 ? 4.129 8.945 2.541 1.00 55.34 113 PHE A CA 1
ATOM 887 C C . PHE A 1 113 ? 4.231 9.763 1.251 1.00 55.34 113 PHE A C 1
ATOM 889 O O . PHE A 1 113 ? 4.660 9.219 0.234 1.00 55.34 113 PHE A O 1
ATOM 896 N N . ALA A 1 114 ? 3.886 11.052 1.300 1.00 59.44 114 ALA A N 1
ATOM 897 C CA . ALA A 1 114 ? 4.008 11.943 0.148 1.00 59.44 114 ALA A CA 1
ATOM 898 C C . ALA A 1 114 ? 5.475 12.117 -0.267 1.00 59.44 114 ALA A C 1
ATOM 900 O O . ALA A 1 114 ? 5.780 12.123 -1.451 1.00 59.44 114 ALA A O 1
ATOM 901 N N . GLU A 1 115 ? 6.396 12.157 0.691 1.00 55.44 115 GLU A N 1
ATOM 902 C CA . GLU A 1 115 ? 7.834 12.196 0.453 1.00 55.44 115 GLU A CA 1
ATOM 903 C C . GLU A 1 115 ? 8.363 10.847 -0.040 1.00 55.44 115 GLU A C 1
ATOM 905 O O . GLU A 1 115 ? 9.201 10.833 -0.928 1.00 55.44 115 GLU A O 1
ATOM 910 N N . ARG A 1 116 ? 7.855 9.695 0.430 1.00 64.00 116 ARG A N 1
ATOM 911 C CA . ARG A 1 116 ? 8.209 8.395 -0.184 1.00 64.00 116 ARG A CA 1
ATOM 912 C C . ARG A 1 116 ? 7.714 8.289 -1.625 1.00 64.00 116 ARG A C 1
ATOM 914 O O . ARG A 1 116 ? 8.441 7.768 -2.465 1.00 64.00 116 ARG A O 1
ATOM 921 N N . ALA A 1 117 ? 6.502 8.762 -1.910 1.00 69.62 117 ALA A N 1
ATOM 922 C CA . ALA A 1 117 ? 5.946 8.788 -3.259 1.00 69.62 117 ALA A CA 1
ATOM 923 C C . ALA A 1 117 ? 6.705 9.774 -4.160 1.00 69.62 117 ALA A C 1
ATOM 925 O O . ALA A 1 117 ? 7.052 9.410 -5.277 1.00 69.62 117 ALA A O 1
ATOM 926 N N . ARG A 1 118 ? 7.040 10.966 -3.650 1.00 69.88 118 ARG A N 1
ATOM 927 C CA . ARG A 1 118 ? 7.862 11.970 -4.338 1.00 69.88 118 ARG A CA 1
ATOM 928 C C . ARG A 1 118 ? 9.274 11.452 -4.589 1.00 69.88 118 ARG A C 1
ATOM 930 O O . ARG A 1 118 ? 9.661 11.361 -5.734 1.00 69.88 118 ARG A O 1
ATOM 937 N N . ARG A 1 119 ? 9.977 10.943 -3.572 1.00 66.19 119 ARG A N 1
ATOM 938 C CA . ARG A 1 119 ? 11.305 10.315 -3.728 1.00 66.19 119 ARG A CA 1
ATOM 939 C C . ARG A 1 119 ? 11.290 9.142 -4.707 1.00 66.19 119 ARG A C 1
ATOM 941 O O . ARG A 1 119 ? 12.308 8.859 -5.328 1.00 66.19 119 ARG A O 1
ATOM 948 N N . ARG A 1 120 ? 10.171 8.417 -4.814 1.00 77.69 120 ARG A N 1
ATOM 949 C CA . ARG A 1 120 ? 10.005 7.376 -5.830 1.00 77.69 120 ARG A CA 1
ATOM 950 C C . ARG A 1 120 ? 9.828 7.984 -7.218 1.00 77.69 120 ARG A C 1
ATOM 952 O O . ARG A 1 120 ? 10.537 7.564 -8.114 1.00 77.69 120 ARG A O 1
ATOM 959 N N . ALA A 1 121 ? 8.942 8.962 -7.379 1.00 76.19 121 ALA A N 1
ATOM 960 C CA . ALA A 1 121 ? 8.733 9.657 -8.646 1.00 76.19 121 ALA A CA 1
ATOM 961 C C . ALA A 1 121 ? 10.004 10.376 -9.131 1.00 76.19 121 ALA A C 1
ATOM 963 O O . ALA A 1 121 ? 10.342 10.265 -10.300 1.00 76.19 121 ALA A O 1
ATOM 964 N N . ASP A 1 122 ? 10.740 11.027 -8.230 1.00 76.44 122 ASP A N 1
ATOM 965 C CA . ASP A 1 122 ? 12.017 11.686 -8.510 1.00 76.44 122 ASP A CA 1
ATOM 966 C C . ASP A 1 122 ? 13.063 10.662 -8.956 1.00 76.44 122 ASP A C 1
ATOM 968 O O . ASP A 1 122 ? 13.757 10.873 -9.941 1.00 76.44 122 ASP A O 1
ATOM 972 N N . ARG A 1 123 ? 13.144 9.508 -8.278 1.00 80.88 123 ARG A N 1
ATOM 973 C CA . ARG A 1 123 ? 14.061 8.427 -8.661 1.00 80.88 123 ARG A CA 1
ATOM 974 C C . ARG A 1 123 ? 13.679 7.788 -9.993 1.00 80.88 123 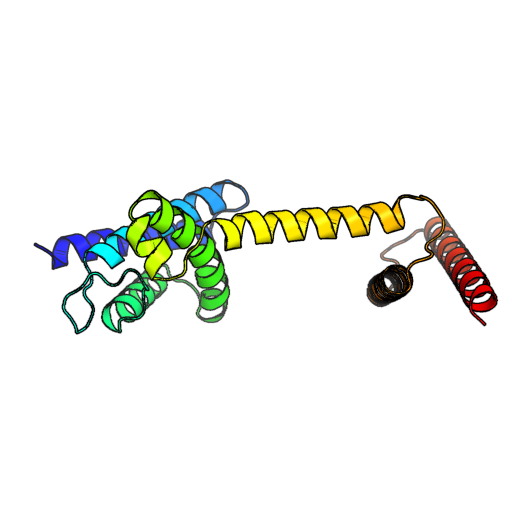ARG A C 1
ATOM 976 O O . ARG A 1 123 ? 14.555 7.532 -10.809 1.00 80.88 123 ARG A O 1
ATOM 983 N N . ASP A 1 124 ? 12.398 7.505 -10.199 1.00 83.50 124 ASP A N 1
ATOM 984 C CA . ASP A 1 124 ? 11.895 6.913 -11.438 1.00 83.50 124 ASP A CA 1
ATOM 985 C C . ASP A 1 124 ? 12.108 7.900 -12.602 1.00 83.50 124 ASP A C 1
ATOM 987 O O . ASP A 1 124 ? 12.568 7.499 -13.669 1.00 83.50 124 ASP A O 1
ATOM 991 N N . GLY A 1 125 ? 11.877 9.197 -12.372 1.00 84.38 125 GLY A N 1
ATOM 992 C CA . GLY A 1 125 ? 12.175 10.280 -13.308 1.00 84.38 125 GLY A CA 1
ATOM 993 C C . GLY A 1 125 ? 13.665 10.394 -13.626 1.00 84.38 125 GLY A C 1
ATOM 994 O O . GLY A 1 125 ? 14.020 10.453 -14.800 1.00 84.38 125 GLY A O 1
ATOM 995 N N . HIS A 1 126 ? 14.527 10.331 -12.605 1.00 86.25 126 HIS A N 1
ATOM 996 C CA . HIS A 1 126 ? 15.985 10.326 -12.763 1.00 86.25 126 HIS A CA 1
ATOM 997 C C . HIS A 1 126 ? 16.460 9.139 -13.607 1.00 86.25 126 HIS A C 1
ATOM 999 O O . HIS A 1 126 ? 17.199 9.304 -14.574 1.00 86.25 126 HIS A O 1
ATOM 1005 N N . ILE A 1 127 ? 15.964 7.931 -13.317 1.00 88.56 127 ILE A N 1
ATOM 1006 C CA . ILE A 1 127 ? 16.269 6.738 -14.118 1.00 88.56 127 ILE A CA 1
ATOM 1007 C C . ILE A 1 127 ? 15.825 6.941 -15.569 1.00 88.56 127 ILE A C 1
ATOM 1009 O O . ILE A 1 127 ? 16.599 6.671 -16.481 1.00 88.56 127 ILE A O 1
ATOM 1013 N N . VAL A 1 128 ? 14.609 7.436 -15.808 1.00 88.44 128 VAL A N 1
ATOM 1014 C CA . VAL A 1 128 ? 14.133 7.696 -17.174 1.00 88.44 128 VAL A CA 1
ATOM 1015 C C . VAL A 1 128 ? 15.020 8.720 -17.886 1.00 88.44 128 VAL A C 1
ATOM 1017 O O . VAL A 1 128 ? 15.369 8.492 -19.046 1.00 88.44 128 VAL A O 1
ATOM 1020 N N . SER A 1 129 ? 15.443 9.802 -17.222 1.00 87.62 129 SER A N 1
ATOM 1021 C CA . SER A 1 129 ? 16.335 10.792 -17.839 1.00 87.62 129 SER A CA 1
ATOM 1022 C C . SER A 1 129 ? 17.691 10.207 -18.228 1.00 87.62 129 SER A C 1
ATOM 1024 O O . SER A 1 129 ? 18.177 10.521 -19.313 1.00 87.62 129 SER A O 1
ATOM 1026 N N . LEU A 1 130 ? 18.248 9.288 -17.428 1.00 88.38 130 LEU A N 1
ATOM 1027 C CA . LEU A 1 130 ? 19.520 8.618 -17.738 1.00 88.38 130 LEU A CA 1
ATOM 1028 C C . LEU A 1 130 ? 19.463 7.797 -19.040 1.00 88.38 130 LEU A C 1
ATOM 1030 O O . LEU A 1 130 ? 20.469 7.677 -19.733 1.00 88.38 130 LEU A O 1
ATOM 1034 N N . PHE A 1 131 ? 18.295 7.256 -19.406 1.00 88.06 131 PHE A N 1
ATOM 1035 C CA . PHE A 1 131 ? 18.121 6.443 -20.621 1.00 88.06 131 PHE A CA 1
ATOM 1036 C C . PHE A 1 131 ? 17.492 7.197 -21.807 1.00 88.06 131 PHE A C 1
ATOM 1038 O O . PHE A 1 131 ? 17.412 6.639 -22.900 1.00 88.06 131 PHE A O 1
ATOM 1045 N N . SER A 1 132 ? 17.062 8.452 -21.631 1.00 86.50 132 SER A N 1
ATOM 1046 C CA . SER A 1 132 ? 16.335 9.216 -22.664 1.00 86.50 132 SER A CA 1
ATOM 1047 C C . SER A 1 132 ? 17.234 9.958 -23.669 1.00 86.50 132 SER A C 1
ATOM 1049 O O . SER A 1 132 ? 16.717 10.668 -24.527 1.00 86.50 132 SER A O 1
ATOM 1051 N N . GLY A 1 133 ? 18.562 9.788 -23.603 1.00 74.62 133 GLY A N 1
ATOM 1052 C CA . GLY A 1 133 ? 19.504 10.364 -24.578 1.00 74.62 133 GLY A CA 1
ATOM 1053 C C . GLY A 1 133 ? 19.875 11.831 -24.320 1.00 74.62 133 GLY A C 1
ATOM 1054 O O . GLY A 1 133 ? 19.826 12.645 -25.239 1.00 74.62 133 GLY A O 1
ATOM 1055 N N . GLY A 1 134 ? 20.213 12.162 -23.069 1.00 79.75 134 GLY A N 1
ATOM 1056 C CA . GLY A 1 134 ? 20.654 13.495 -22.639 1.00 79.75 134 GLY A CA 1
ATOM 1057 C C . GLY A 1 134 ? 22.159 13.754 -22.791 1.00 79.75 134 GLY A C 1
ATOM 1058 O O . GLY A 1 134 ? 22.836 13.133 -23.609 1.00 79.75 134 GLY A O 1
ATOM 1059 N N . SER A 1 135 ? 22.671 14.702 -21.999 1.00 81.31 135 SER A N 1
ATOM 1060 C CA . SER A 1 135 ? 24.103 15.005 -21.892 1.00 81.31 135 SER A CA 1
ATOM 1061 C C . SER A 1 135 ? 24.917 13.794 -21.426 1.00 81.31 135 SER A C 1
ATOM 1063 O O . SER A 1 135 ? 24.369 12.819 -20.911 1.00 81.31 135 SER A O 1
ATOM 1065 N N . GLU A 1 136 ? 26.238 13.858 -21.612 1.00 85.69 136 GLU A N 1
ATOM 1066 C CA . GLU A 1 136 ? 27.143 12.840 -21.078 1.00 85.69 136 GLU A CA 1
ATOM 1067 C C . GLU A 1 136 ? 26.975 12.700 -19.557 1.00 85.69 136 GLU A C 1
ATOM 1069 O O . GLU A 1 136 ? 26.699 13.680 -18.866 1.00 85.69 136 GLU A O 1
ATOM 1074 N N . LEU A 1 137 ? 27.115 11.468 -19.059 1.00 88.50 137 LEU A N 1
ATOM 1075 C CA . LEU A 1 137 ? 27.093 11.176 -17.628 1.00 88.50 137 LEU A CA 1
ATOM 1076 C C . LEU A 1 137 ? 28.485 11.449 -17.061 1.00 88.50 137 LEU A C 1
ATOM 1078 O O . LEU A 1 137 ? 29.427 10.714 -17.365 1.00 88.50 137 LEU A O 1
ATOM 1082 N N . ASP A 1 138 ? 28.607 12.499 -16.264 1.00 88.75 138 ASP A N 1
ATOM 1083 C CA . ASP A 1 138 ? 29.840 12.928 -15.601 1.00 88.75 138 ASP A CA 1
ATOM 1084 C C . ASP A 1 138 ? 29.870 12.578 -14.102 1.00 88.75 138 ASP A C 1
ATOM 1086 O O . ASP A 1 138 ? 30.944 12.509 -13.504 1.00 88.75 138 ASP A O 1
ATOM 1090 N N . GLU A 1 139 ? 28.716 12.262 -13.513 1.00 89.44 139 GLU A N 1
ATOM 1091 C CA . GLU A 1 139 ? 28.596 11.822 -12.124 1.00 89.44 139 GLU A CA 1
ATOM 1092 C C . GLU A 1 139 ? 28.843 10.311 -11.957 1.00 89.44 139 GLU A C 1
ATOM 1094 O O . GLU A 1 139 ? 28.217 9.463 -12.602 1.00 89.44 139 GLU A O 1
ATOM 1099 N N . VAL A 1 140 ? 29.732 9.948 -11.024 1.00 89.56 140 VAL A N 1
ATOM 1100 C CA . VAL A 1 140 ? 30.128 8.547 -10.767 1.00 89.56 140 VAL A CA 1
ATOM 1101 C C . VAL A 1 140 ? 28.934 7.679 -10.358 1.00 89.56 140 VAL A C 1
ATOM 1103 O O . VAL A 1 140 ? 28.810 6.540 -10.817 1.00 89.56 140 VAL A O 1
ATOM 1106 N N . ASP A 1 141 ? 28.042 8.209 -9.522 1.00 85.94 141 ASP A N 1
ATOM 1107 C CA . ASP A 1 141 ? 26.863 7.481 -9.043 1.00 85.94 141 ASP A CA 1
ATOM 1108 C C . ASP A 1 141 ? 25.898 7.141 -10.188 1.00 85.94 141 ASP A C 1
ATOM 1110 O O . ASP A 1 141 ? 25.341 6.039 -10.224 1.00 85.94 141 ASP A O 1
ATOM 1114 N N . ASP A 1 142 ? 25.764 8.033 -11.169 1.00 89.88 142 ASP A N 1
ATOM 1115 C CA . ASP A 1 142 ? 24.922 7.823 -12.345 1.00 89.88 142 ASP A CA 1
ATOM 1116 C C . ASP A 1 142 ? 25.527 6.779 -13.286 1.00 89.88 142 ASP A C 1
ATOM 1118 O O . ASP A 1 142 ? 24.821 5.879 -13.755 1.00 89.88 142 ASP A O 1
ATOM 1122 N N . VAL A 1 143 ? 26.849 6.814 -13.487 1.00 90.44 143 VAL A N 1
ATOM 1123 C CA . VAL A 1 143 ? 27.573 5.784 -14.249 1.00 90.44 143 VAL A CA 1
ATOM 1124 C C . VAL A 1 143 ? 27.384 4.400 -13.611 1.00 90.44 143 VAL A C 1
ATOM 1126 O O . VAL A 1 143 ? 27.055 3.429 -14.304 1.00 90.44 143 VAL A O 1
ATOM 1129 N N . LEU A 1 144 ? 27.527 4.296 -12.285 1.00 89.19 144 LEU A N 1
ATOM 1130 C CA . LEU A 1 144 ? 27.326 3.044 -11.547 1.00 89.19 144 LEU A CA 1
ATOM 1131 C C . LEU A 1 144 ? 25.871 2.565 -11.592 1.00 89.19 144 LEU A C 1
ATOM 1133 O O . LEU A 1 144 ? 25.619 1.359 -11.721 1.00 89.19 144 LEU A O 1
ATOM 1137 N N . LEU A 1 145 ? 24.908 3.480 -11.479 1.00 87.75 145 LEU A N 1
ATOM 1138 C CA . LEU A 1 145 ? 23.486 3.165 -11.545 1.00 87.75 145 LEU A CA 1
ATOM 1139 C C . LEU A 1 145 ? 23.114 2.600 -12.920 1.00 87.75 145 LEU A C 1
ATOM 1141 O O . LEU A 1 145 ? 22.517 1.521 -12.993 1.00 87.75 145 LEU A O 1
ATOM 1145 N N . VAL A 1 146 ? 23.516 3.268 -14.004 1.00 91.56 146 VAL A N 1
ATOM 1146 C CA . VAL A 1 146 ? 23.252 2.817 -15.379 1.00 91.56 146 VAL A CA 1
ATOM 1147 C C . VAL A 1 146 ? 23.895 1.461 -15.647 1.00 91.56 146 VAL A C 1
ATOM 1149 O O . VAL A 1 146 ? 23.214 0.555 -16.133 1.00 91.56 146 VAL A O 1
ATOM 1152 N N . ALA A 1 147 ? 25.165 1.271 -15.272 1.00 90.25 147 ALA A N 1
ATOM 1153 C CA . ALA A 1 147 ? 25.860 -0.001 -15.459 1.00 90.25 147 ALA A CA 1
ATOM 1154 C C . ALA A 1 147 ? 25.145 -1.161 -14.740 1.00 90.25 147 ALA A C 1
ATOM 1156 O O . ALA A 1 147 ? 24.949 -2.239 -15.311 1.00 90.25 147 ALA A O 1
ATOM 1157 N N . ASN A 1 148 ? 24.689 -0.937 -13.504 1.00 89.44 148 ASN A N 1
ATOM 1158 C CA . ASN A 1 148 ? 23.957 -1.945 -12.740 1.00 89.44 148 ASN A CA 1
ATOM 1159 C C . ASN A 1 148 ? 22.571 -2.245 -13.321 1.00 89.44 148 ASN A C 1
ATOM 1161 O O . ASN A 1 148 ? 22.192 -3.417 -13.407 1.00 89.44 148 ASN A O 1
ATOM 1165 N N . LEU A 1 149 ? 21.820 -1.222 -13.733 1.00 91.00 149 LEU A N 1
ATOM 1166 C CA . LEU A 1 149 ? 20.506 -1.400 -14.353 1.00 91.00 149 LEU A CA 1
ATOM 1167 C C . LEU A 1 149 ? 20.614 -2.133 -15.694 1.00 91.00 149 LEU A C 1
ATOM 1169 O O . LEU A 1 149 ? 19.859 -3.079 -15.924 1.00 91.00 149 LEU A O 1
ATOM 1173 N N . ALA A 1 150 ? 21.592 -1.775 -16.529 1.00 90.75 150 ALA A N 1
ATOM 1174 C CA . ALA A 1 150 ? 21.873 -2.464 -17.785 1.00 90.75 150 ALA A CA 1
ATOM 1175 C C . ALA A 1 150 ? 22.234 -3.939 -17.547 1.00 90.75 150 ALA A C 1
ATOM 1177 O O . ALA A 1 150 ? 21.647 -4.828 -18.167 1.00 90.75 150 ALA A O 1
ATOM 1178 N N . ARG A 1 151 ? 23.122 -4.227 -16.581 1.00 92.50 151 ARG A N 1
ATOM 1179 C CA . ARG A 1 151 ? 23.476 -5.602 -16.190 1.00 92.50 151 ARG A CA 1
ATOM 1180 C C . ARG A 1 151 ? 22.246 -6.409 -15.771 1.00 92.50 151 ARG A C 1
ATOM 1182 O O . ARG A 1 151 ? 22.075 -7.547 -16.208 1.00 92.50 151 ARG A O 1
ATOM 1189 N N . LEU A 1 152 ? 21.390 -5.836 -14.922 1.00 91.12 152 LEU A N 1
ATOM 1190 C CA . LEU A 1 152 ? 20.168 -6.492 -14.457 1.00 91.12 152 LEU A CA 1
ATOM 1191 C C . LEU A 1 152 ? 19.194 -6.748 -15.611 1.00 91.12 152 LEU A C 1
ATOM 1193 O O . LEU A 1 152 ? 18.664 -7.853 -15.712 1.00 91.12 152 LEU A O 1
ATOM 1197 N N . ALA A 1 153 ? 18.991 -5.772 -16.497 1.00 89.00 153 ALA A N 1
ATOM 1198 C CA . ALA A 1 153 ? 18.128 -5.915 -17.665 1.00 89.00 153 ALA A CA 1
ATOM 1199 C C . ALA A 1 153 ? 18.609 -7.049 -18.584 1.00 89.00 153 ALA A C 1
ATOM 1201 O O . ALA A 1 153 ? 17.831 -7.947 -18.904 1.00 89.00 153 ALA A O 1
ATOM 1202 N N . VAL A 1 154 ? 19.902 -7.068 -18.923 1.00 89.75 154 VAL A N 1
ATOM 1203 C CA . VAL A 1 154 ? 20.501 -8.110 -19.770 1.00 89.75 154 VAL A CA 1
ATOM 1204 C C . VAL A 1 154 ? 20.416 -9.487 -19.109 1.00 89.75 154 VAL A C 1
ATOM 1206 O O . VAL A 1 154 ? 20.034 -10.451 -19.766 1.00 89.75 154 VAL A O 1
ATOM 1209 N N . SER A 1 155 ? 20.668 -9.594 -17.797 1.00 88.56 155 SER A N 1
ATOM 1210 C CA . SER A 1 155 ? 20.606 -10.881 -17.081 1.00 88.56 155 SER A CA 1
ATOM 1211 C C . SER A 1 155 ? 19.221 -11.538 -17.060 1.00 88.56 155 SER A C 1
ATOM 1213 O O . SER A 1 155 ? 19.111 -12.731 -16.786 1.00 88.56 155 SER A O 1
ATOM 1215 N N . ARG A 1 156 ? 18.153 -10.774 -17.332 1.00 89.50 156 ARG A N 1
ATOM 1216 C CA . ARG A 1 156 ? 16.775 -11.283 -17.367 1.00 89.50 156 ARG A CA 1
ATOM 1217 C C . ARG A 1 156 ? 16.391 -11.880 -18.717 1.00 89.50 156 ARG A C 1
ATOM 1219 O O . ARG A 1 156 ? 15.324 -12.484 -18.815 1.00 89.50 156 ARG A O 1
ATOM 1226 N N . VAL A 1 157 ? 17.220 -11.719 -19.745 1.00 87.69 157 VAL A N 1
ATOM 1227 C CA . VAL A 1 157 ? 16.945 -12.262 -21.075 1.00 87.69 157 VAL A CA 1
ATOM 1228 C C . VAL A 1 157 ? 17.363 -13.728 -21.110 1.00 87.69 157 VAL A C 1
ATOM 1230 O O . VAL A 1 157 ? 18.537 -14.061 -21.212 1.00 87.69 157 VAL A O 1
ATOM 1233 N N . SER A 1 158 ? 16.377 -14.618 -21.001 1.00 83.31 158 SER A N 1
ATOM 1234 C CA . SER A 1 158 ? 16.563 -16.077 -20.986 1.00 83.31 158 SER A CA 1
ATOM 1235 C C . SER A 1 158 ? 16.492 -16.730 -22.375 1.00 83.31 158 SER A C 1
ATOM 1237 O O . SER A 1 158 ? 16.585 -17.950 -22.493 1.00 83.31 158 SER A O 1
ATOM 1239 N N . GLY A 1 159 ? 16.319 -15.930 -23.430 1.00 80.19 159 GLY A N 1
ATOM 1240 C CA . GLY A 1 159 ? 16.214 -16.369 -24.820 1.00 80.19 159 GLY A CA 1
ATOM 1241 C C . GLY A 1 159 ? 15.285 -15.467 -25.633 1.00 80.19 159 GLY A C 1
ATOM 1242 O O . GLY A 1 159 ? 14.658 -14.560 -25.089 1.00 80.19 159 GLY A O 1
ATOM 1243 N N . VAL A 1 160 ? 15.181 -15.726 -26.940 1.00 76.81 160 VAL A N 1
ATOM 1244 C CA . VAL A 1 160 ? 14.266 -15.007 -27.844 1.00 76.81 160 VAL A CA 1
ATOM 1245 C C . VAL A 1 160 ? 13.025 -15.882 -28.097 1.00 76.81 160 VAL A C 1
ATOM 1247 O O . VAL A 1 160 ? 13.133 -16.886 -28.811 1.00 76.81 160 VAL A O 1
ATOM 1250 N N . PRO A 1 161 ? 11.846 -15.580 -27.516 1.00 72.38 161 PRO A N 1
ATOM 1251 C CA . PRO A 1 161 ? 10.670 -16.439 -27.649 1.00 72.38 161 PRO A CA 1
ATOM 1252 C C . PRO A 1 161 ? 10.114 -16.393 -29.077 1.00 72.38 161 PRO A C 1
ATOM 1254 O O . PRO A 1 161 ? 9.782 -15.319 -29.561 1.00 72.38 161 PRO A O 1
ATOM 1257 N N . ARG A 1 162 ? 9.992 -17.557 -29.739 1.00 69.00 162 ARG A N 1
ATOM 1258 C CA . ARG A 1 162 ? 9.313 -17.756 -31.046 1.00 69.00 162 ARG A CA 1
ATOM 1259 C C . ARG A 1 162 ? 9.511 -16.613 -32.062 1.00 69.00 162 ARG A C 1
ATOM 1261 O O . ARG A 1 162 ? 8.562 -16.155 -32.686 1.00 69.00 162 ARG A O 1
ATOM 1268 N N . ALA A 1 163 ? 10.758 -16.197 -32.243 1.00 80.19 163 ALA A N 1
ATOM 1269 C CA . ALA A 1 163 ? 11.150 -15.188 -33.219 1.00 80.19 163 ALA A CA 1
ATOM 1270 C C . ALA A 1 163 ? 11.389 -15.796 -34.607 1.00 80.19 163 ALA A C 1
ATOM 1272 O O . ALA A 1 163 ? 11.959 -16.897 -34.714 1.00 80.19 163 ALA A O 1
ATOM 1273 N N . SER A 1 164 ? 11.005 -15.053 -35.650 1.00 88.56 164 SER A N 1
ATOM 1274 C CA . SER A 1 164 ? 11.403 -15.345 -37.028 1.00 88.56 164 SER A CA 1
ATOM 1275 C C . SER A 1 164 ? 12.927 -15.252 -37.180 1.00 88.56 164 SER A C 1
ATOM 1277 O O . SER A 1 164 ? 13.627 -14.732 -36.309 1.00 88.56 164 SER A O 1
ATOM 1279 N N . THR A 1 165 ? 13.473 -15.747 -38.292 1.00 87.94 165 THR A N 1
ATOM 1280 C CA . THR A 1 165 ? 14.908 -15.589 -38.586 1.00 87.94 165 THR A CA 1
ATOM 1281 C C . THR A 1 165 ? 15.317 -14.115 -38.60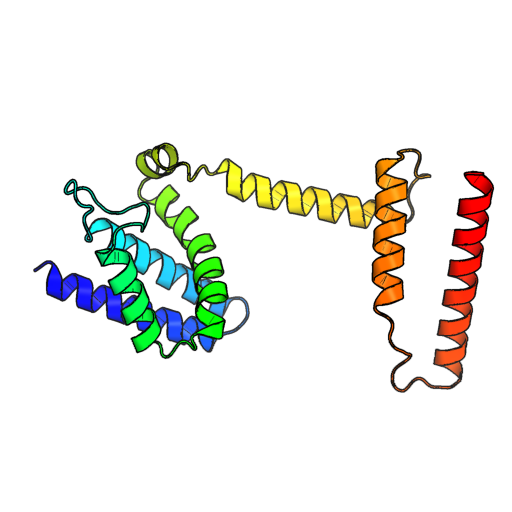9 1.00 87.94 165 THR A C 1
ATOM 1283 O O . THR A 1 165 ? 16.373 -13.774 -38.087 1.00 87.94 165 THR A O 1
ATOM 1286 N N . VAL A 1 166 ? 14.462 -13.241 -39.150 1.00 90.44 166 VAL A N 1
ATOM 1287 C CA . VAL A 1 166 ? 14.714 -11.795 -39.221 1.00 90.44 166 VAL A CA 1
ATOM 1288 C C . VAL A 1 166 ? 14.761 -11.183 -37.823 1.00 90.44 166 VAL A C 1
ATOM 1290 O O . VAL A 1 166 ? 15.716 -10.487 -37.498 1.00 90.44 166 VAL A O 1
ATOM 1293 N N . ASP A 1 167 ? 13.799 -11.509 -36.959 1.00 88.62 167 ASP A N 1
ATOM 1294 C CA . ASP A 1 167 ? 13.763 -10.985 -35.587 1.00 88.62 167 ASP A CA 1
ATOM 1295 C C . ASP A 1 167 ? 14.996 -11.411 -34.781 1.00 88.62 167 ASP A C 1
ATOM 1297 O O . ASP A 1 167 ? 15.526 -10.637 -33.987 1.00 88.62 167 ASP A O 1
ATOM 1301 N N . ARG A 1 168 ? 15.494 -12.637 -34.995 1.00 87.88 168 ARG A N 1
ATOM 1302 C CA . ARG A 1 168 ? 16.721 -13.110 -34.335 1.00 87.88 168 ARG A CA 1
ATOM 1303 C C . ARG A 1 168 ? 17.946 -12.320 -34.772 1.00 87.88 168 ARG A C 1
ATOM 1305 O O . ARG A 1 168 ? 18.752 -11.982 -33.912 1.00 87.88 168 ARG A O 1
ATOM 1312 N N . LEU A 1 169 ? 18.070 -12.030 -36.067 1.00 89.06 169 LEU A N 1
ATOM 1313 C CA . LEU A 1 169 ? 19.163 -11.211 -36.593 1.00 89.06 169 LEU A CA 1
ATOM 1314 C C . LEU A 1 169 ? 19.102 -9.792 -36.019 1.00 89.06 169 LEU A C 1
ATOM 1316 O O . LEU A 1 169 ? 20.102 -9.304 -35.510 1.00 89.06 169 LEU A O 1
ATOM 1320 N N . LEU A 1 170 ? 17.915 -9.178 -35.979 1.00 89.25 170 LEU A N 1
ATOM 1321 C CA . LEU A 1 170 ? 17.732 -7.848 -35.388 1.00 89.25 170 LEU A CA 1
ATOM 1322 C C . LEU A 1 170 ? 18.113 -7.807 -33.903 1.00 89.25 170 LEU A C 1
ATOM 1324 O O . LEU A 1 170 ? 18.756 -6.861 -33.450 1.00 89.25 170 LEU A O 1
ATOM 1328 N N . VAL A 1 171 ? 17.741 -8.836 -33.136 1.00 89.62 171 VAL A N 1
ATOM 1329 C CA . VAL A 1 171 ? 18.135 -8.943 -31.726 1.00 89.62 171 VAL A CA 1
ATOM 1330 C C . VAL A 1 171 ? 19.651 -9.112 -31.600 1.00 89.62 171 VAL A C 1
ATOM 1332 O O . VAL A 1 171 ? 20.262 -8.434 -30.778 1.00 89.62 171 VAL A O 1
ATOM 1335 N N . GLN A 1 172 ? 20.273 -9.973 -32.411 1.00 89.38 172 GLN A N 1
ATOM 1336 C CA . GLN A 1 172 ? 21.728 -10.163 -32.413 1.00 89.38 172 GLN A CA 1
ATOM 1337 C C . GLN A 1 172 ? 22.475 -8.861 -32.723 1.00 89.38 172 GLN A C 1
ATOM 1339 O O . GLN A 1 172 ? 23.383 -8.498 -31.976 1.00 89.38 172 GLN A O 1
ATOM 1344 N N . ASP A 1 173 ? 22.045 -8.127 -33.749 1.00 93.62 173 ASP A N 1
ATOM 1345 C CA . ASP A 1 173 ? 22.624 -6.833 -34.116 1.00 93.62 173 ASP A CA 1
ATOM 1346 C C . ASP A 1 173 ? 22.473 -5.808 -32.982 1.00 93.62 173 ASP A C 1
ATOM 1348 O O . ASP A 1 173 ? 23.417 -5.086 -32.657 1.00 93.62 173 ASP A O 1
ATOM 1352 N N . ALA A 1 174 ? 21.316 -5.768 -32.311 1.00 92.50 174 ALA A N 1
ATOM 1353 C CA . ALA A 1 174 ? 21.099 -4.885 -31.166 1.00 92.50 174 ALA A CA 1
ATOM 1354 C C . ALA A 1 174 ? 22.049 -5.197 -29.993 1.00 92.50 174 ALA A C 1
ATOM 1356 O O . ALA A 1 174 ? 22.591 -4.276 -29.378 1.00 92.50 174 ALA A O 1
ATOM 1357 N N . TYR A 1 175 ? 22.295 -6.479 -29.703 1.00 92.06 175 TYR A N 1
ATOM 1358 C CA . TYR A 1 175 ? 23.254 -6.886 -28.672 1.00 92.06 175 TYR A CA 1
ATOM 1359 C C . TYR A 1 175 ? 24.704 -6.591 -29.060 1.00 92.06 175 TYR A C 1
ATOM 1361 O O . TYR A 1 175 ? 25.461 -6.132 -28.208 1.00 92.06 175 TYR A O 1
ATOM 1369 N N . ALA A 1 176 ? 25.080 -6.786 -30.326 1.00 92.75 176 ALA A N 1
ATOM 1370 C CA . ALA A 1 176 ? 26.410 -6.430 -30.821 1.00 92.75 176 ALA A CA 1
ATOM 1371 C C . ALA A 1 176 ? 26.666 -4.916 -30.709 1.00 92.75 176 ALA A C 1
ATOM 1373 O O . ALA A 1 176 ? 27.729 -4.485 -30.261 1.00 92.75 176 ALA A O 1
ATOM 1374 N N . ASN A 1 177 ? 25.661 -4.097 -31.035 1.00 93.25 177 ASN A N 1
ATOM 1375 C CA . ASN A 1 177 ? 25.730 -2.646 -30.860 1.00 93.25 177 ASN A CA 1
ATOM 1376 C C . ASN A 1 177 ? 25.876 -2.253 -29.382 1.00 93.25 177 ASN A C 1
ATOM 1378 O O . ASN A 1 177 ? 26.673 -1.372 -29.054 1.00 93.25 177 ASN A O 1
ATOM 1382 N N . LEU A 1 178 ? 25.141 -2.919 -28.485 1.00 92.38 178 LEU A N 1
ATOM 1383 C CA . LEU A 1 178 ? 25.261 -2.705 -27.043 1.00 92.38 178 LEU A CA 1
ATOM 1384 C C . LEU A 1 178 ? 26.659 -3.078 -26.532 1.00 92.38 178 LEU A C 1
ATOM 1386 O O . LEU A 1 178 ? 27.266 -2.294 -25.806 1.00 92.38 178 LEU A O 1
ATOM 1390 N N . GLU A 1 179 ? 27.190 -4.237 -26.927 1.00 94.25 179 GLU A N 1
ATOM 1391 C CA . GLU A 1 179 ? 28.544 -4.677 -26.570 1.00 94.25 179 GLU A CA 1
ATOM 1392 C C . GLU A 1 179 ? 29.596 -3.665 -27.036 1.00 94.25 179 GLU A C 1
ATOM 1394 O O . GLU A 1 179 ? 30.445 -3.246 -26.247 1.00 94.25 179 GLU A O 1
ATOM 1399 N N . GLN A 1 180 ? 29.496 -3.196 -28.283 1.00 95.00 180 GLN A N 1
ATOM 1400 C CA . GLN A 1 180 ? 30.395 -2.176 -28.814 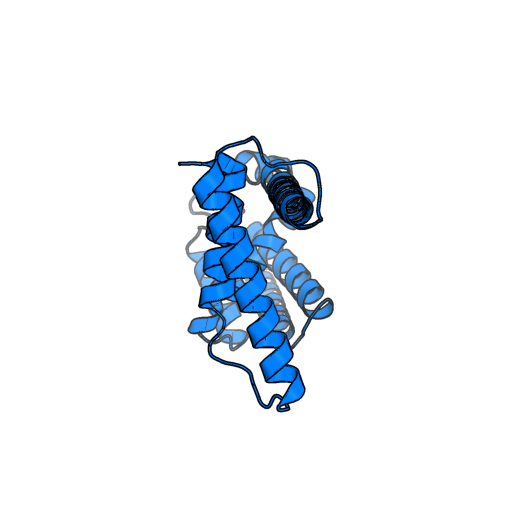1.00 95.00 180 GLN A CA 1
ATOM 1401 C C . GLN A 1 180 ? 30.299 -0.860 -28.024 1.00 95.00 180 GLN A C 1
ATOM 1403 O O . GLN A 1 180 ? 31.322 -0.234 -27.739 1.00 95.00 180 GLN A O 1
ATOM 1408 N N . ALA A 1 181 ? 29.087 -0.426 -27.667 1.00 91.44 181 ALA A N 1
ATOM 1409 C CA . ALA A 1 181 ? 28.871 0.790 -26.887 1.00 91.44 181 ALA A CA 1
ATOM 1410 C C . ALA A 1 181 ? 29.467 0.678 -25.474 1.00 91.44 181 ALA A C 1
ATOM 1412 O O . ALA A 1 181 ? 30.141 1.605 -25.022 1.00 91.44 181 ALA A O 1
ATOM 1413 N N . VAL A 1 182 ? 29.279 -0.466 -24.807 1.00 92.62 182 VAL A N 1
ATOM 1414 C CA . VAL A 1 182 ? 29.875 -0.759 -23.494 1.00 92.62 182 VAL A CA 1
ATOM 1415 C C . VAL A 1 182 ? 31.400 -0.817 -23.589 1.00 92.62 182 VAL A C 1
ATOM 1417 O O . VAL A 1 182 ? 32.075 -0.238 -22.742 1.00 92.62 182 VAL A O 1
ATOM 1420 N N . GLY A 1 183 ? 31.951 -1.439 -24.637 1.00 93.38 183 GLY A N 1
ATOM 1421 C CA . GLY A 1 183 ? 33.393 -1.461 -24.898 1.00 93.38 183 GLY A CA 1
ATOM 1422 C C . GLY A 1 183 ? 33.974 -0.052 -25.011 1.00 93.38 183 GLY A C 1
ATOM 1423 O O . GLY A 1 183 ? 34.860 0.311 -24.244 1.00 93.38 183 GLY A O 1
ATOM 1424 N N . LYS A 1 184 ? 33.382 0.794 -25.864 1.00 92.62 184 LYS A N 1
ATOM 1425 C CA . LYS A 1 184 ? 33.771 2.210 -26.004 1.00 92.62 184 LYS A CA 1
ATOM 1426 C C . LYS A 1 184 ? 33.609 3.013 -24.710 1.00 92.62 184 LYS A C 1
ATOM 1428 O O . LYS A 1 184 ? 34.319 3.991 -24.503 1.00 92.62 184 LYS A O 1
ATOM 1433 N N . ALA A 1 185 ? 32.619 2.691 -23.876 1.00 90.38 185 ALA A N 1
ATOM 1434 C CA . ALA A 1 185 ? 32.442 3.340 -22.578 1.00 90.38 185 ALA A CA 1
ATOM 1435 C C . ALA A 1 185 ? 33.547 2.933 -21.596 1.00 90.38 185 ALA A C 1
ATOM 1437 O O . ALA A 1 185 ? 34.114 3.802 -20.945 1.00 90.38 185 ALA A O 1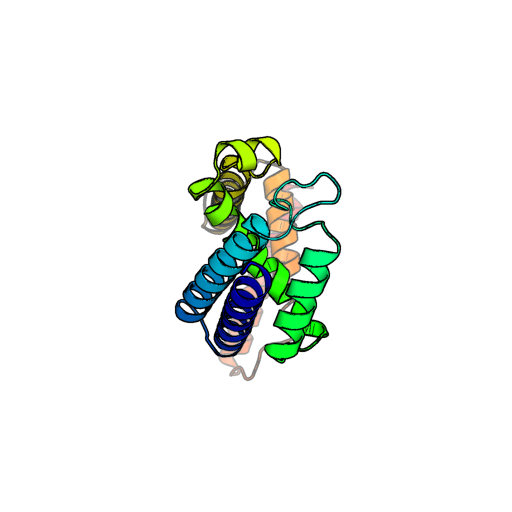
ATOM 1438 N N . ARG A 1 186 ? 33.903 1.644 -21.543 1.00 91.75 186 ARG A N 1
ATOM 1439 C CA . ARG A 1 186 ? 35.013 1.147 -20.723 1.00 91.75 186 ARG A CA 1
ATOM 1440 C C . ARG A 1 186 ? 36.337 1.786 -21.131 1.00 91.75 186 ARG A C 1
ATOM 1442 O O . ARG A 1 186 ? 37.006 2.348 -20.279 1.00 91.75 186 ARG A O 1
ATOM 1449 N N . ASP A 1 187 ? 36.649 1.798 -22.426 1.00 93.50 187 ASP A N 1
ATOM 1450 C CA . ASP A 1 187 ? 37.908 2.356 -22.939 1.00 93.50 187 ASP A CA 1
ATOM 1451 C C . ASP A 1 187 ? 38.071 3.859 -22.618 1.00 93.50 187 ASP A C 1
ATOM 1453 O O . ASP A 1 187 ? 39.190 4.359 -22.540 1.00 93.50 187 ASP A O 1
ATOM 1457 N N . ARG A 1 188 ? 36.964 4.590 -22.407 1.00 88.75 188 ARG A N 1
ATOM 1458 C CA . ARG A 1 188 ? 36.977 5.995 -21.959 1.00 88.75 188 ARG A CA 1
ATOM 1459 C C . ARG A 1 188 ? 37.293 6.162 -20.470 1.00 88.75 188 ARG A C 1
ATOM 1461 O O . ARG A 1 188 ? 37.745 7.232 -20.079 1.00 88.75 188 ARG A O 1
ATOM 1468 N N . ILE A 1 189 ? 37.023 5.145 -19.654 1.00 85.50 189 ILE A N 1
ATOM 1469 C CA . ILE A 1 189 ? 37.186 5.179 -18.193 1.00 85.50 189 ILE A CA 1
ATOM 1470 C C . ILE A 1 189 ? 38.566 4.631 -17.775 1.00 85.50 189 ILE A C 1
ATOM 1472 O O . ILE A 1 189 ? 39.068 5.014 -16.719 1.00 85.50 189 ILE A O 1
ATOM 1476 N N . GLY A 1 190 ? 39.204 3.809 -18.619 1.00 73.00 190 GLY A N 1
ATOM 1477 C CA . GLY A 1 190 ? 40.541 3.228 -18.413 1.00 73.00 190 GLY A CA 1
ATOM 1478 C C . GLY A 1 190 ? 40.501 1.723 -18.197 1.00 73.00 190 GLY A C 1
ATOM 1479 O O . GLY A 1 190 ? 41.411 1.226 -17.498 1.00 73.00 190 GLY A O 1
#

Organism: Microbacterium testaceum (NCBI:txid2033)

Radius of gyration: 24.9 Å; chains: 1; bounding box: 64×33×69 Å

Sequence (190 aa):
MTSARLDEIQRRVADGMRSYMSLEGAERTVAAKEVAEALVDAREIIRTREGEPDYRGRSNAYRTFVTEALDQAGVPRGDRPSLQSNLRYHVSPVLRQRHPNIAEEIGINPDSFAERARRRADRDGHIVSLFSGGSELDEVDDVLLVANLARLAVSRVSGVPRASTVDRLLVQDAYANLEQAVGKARDRIG

pLDDT: mean 89.81, std 9.63, range [54.56, 98.56]

Secondary structure (DSSP, 8-state):
-HHHHHHHHHHHHHHHHHHHHH--HHHHHHHHHHHHHHHHHHHHHSB-TTSSB-TT--SHHHHHHHHHHHHHTT--TTTHHHHHHHHHHHHHHHHHHH-HHHHHHTT--HHHHHHHHHHHHHHHHHHHHHHTT-S----HHHHHHHHHHHHHHHHT----TT--HHHHHHHHHHHHHHHHHHHHHHHHH-